Protein 2EO0 (pdb70)

Solvent-accessible surface area: 14503 Å² total; per-residue (Å²): 80,83,29,27,132,123,0,8,56,66,0,133,98,77,51,12,58,8,85,94,94,220,162,145,91,76,30,0,28,0,33,0,72,47,72,81,14,52,0,1,0,8,15,37,68,77,105,114,69,109,8,111,4,88,82,116,25,0,64,13,0,75,91,68,12,141,171,42,63,11,37,18,1,2,0,0,50,10,75,196,65,29,42,1,9,79,3,119,73,10,154,101,21,175,76,12,51,16,7,7,54,30,99,31,0,72,143,17,44,91,21,85,57,0,15,181,56,0,61,40,40,14,64,84,92,140,31,59,73,185,88,79,23,27,120,126,0,6,56,53,0,133,100,70,52,10,58,11,89,94,110,192,145,76,41,55,0,33,0,28,0,73,54,68,74,12,56,0,0,0,11,20,32,61,130,144,2,30,6,67,94,127,48,0,71,13,0,62,91,68,9,158,186,42,65,15,37,12,3,1,0,0,71,7,88,187,63,24,42,1,10,51,2,107,72,9,117,92,10,134,59,17,13,33,4,10,32,57,106,48,0,70,191,20,48,91,20,83,48,0,13,161,50,1,91,42,57,34,67,123,61,145,122,138

InterPro domains:
  IPR002732 Holliday junction resolvase Hjc [PF01870] (11-102)
  IPR011335 Restriction endonuclease type II-like [SSF52980] (10-140)
  IPR011856 tRNA endonuclease-like domain superfamily [G3DSA:3.40.1350.10] (1-144)
  IPR014428 Crossover junction endodeoxyribonuclease Hjc, archaeal [MF_01490] (4-140)
  IPR014428 Crossover junction endodeoxyribonuclease Hjc, archaeal [NF040854] (5-130)
  IPR014428 Crossover junction endodeoxyribonuclease Hjc, archaeal [PIRSF004985] (3-139)
  IPR014428 Crossover junction endodeoxyribonuclease Hjc, archaeal [PTHR39651] (1-144)
  IPR014428 Crossover junction endodeoxyribonuclease Hjc, archaeal [cd00523] (4-130)

Structure (mmCIF, N/CA/C/O backbone):
data_2EO0
#
_entry.id   2EO0
#
_cell.length_a   44.661
_cell.length_b   49.326
_cell.length_c   69.894
_cell.angle_alpha   90.00
_cell.angle_beta   103.28
_cell.angle_gamma   90.00
#
_symmetry.space_group_name_H-M   'P 1 21 1'
#
loop_
_atom_site.group_PDB
_atom_site.id
_atom_site.type_symbol
_atom_site.label_atom_id
_atom_site.label_alt_id
_atom_site.label_comp_id
_atom_site.label_asym_id
_atom_site.label_entity_id
_atom_site.label_seq_id
_atom_site.pdbx_PDB_ins_code
_atom_site.Cartn_x
_atom_site.Cartn_y
_atom_site.Cartn_z
_atom_site.occupancy
_atom_site.B_iso_or_equiv
_atom_site.auth_seq_id
_atom_site.auth_comp_id
_atom_site.auth_asym_id
_atom_site.auth_atom_id
_atom_site.pdbx_PDB_model_num
ATOM 1 N N . SER A 1 12 ? -14.157 -0.161 34.965 1.00 63.40 12 SER A N 1
ATOM 2 C CA . SER A 1 12 ? -15.588 0.094 34.598 1.00 64.27 12 SER A CA 1
ATOM 3 C C . SER A 1 12 ? -15.820 1.585 34.679 1.00 60.24 12 SER A C 1
ATOM 4 O O . SER A 1 12 ? -16.142 2.220 33.677 1.00 60.43 12 SER A O 1
ATOM 7 N N . SER A 1 13 ? -15.670 2.143 35.880 1.00 53.63 13 SER A N 1
ATOM 8 C CA . SER A 1 13 ? -15.824 3.580 36.051 1.00 47.68 13 SER A CA 1
ATOM 9 C C . SER A 1 13 ? -14.674 4.203 35.246 1.00 45.71 13 SER A C 1
ATOM 10 O O . SER A 1 13 ? -14.827 5.265 34.624 1.00 34.37 13 SER A O 1
ATOM 13 N N . VAL A 1 14 ? -13.533 3.514 35.255 1.00 29.60 14 VAL A N 1
ATOM 14 C CA . VAL A 1 14 ? -12.350 3.964 34.543 1.00 37.34 14 VAL A CA 1
ATOM 15 C C . VAL A 1 14 ? -12.607 3.939 33.034 1.00 43.26 14 VAL A C 1
ATOM 16 O O . VAL A 1 14 ? -12.219 4.875 32.320 1.00 42.79 14 VAL A O 1
ATOM 20 N N . GLU A 1 15 ? -13.261 2.874 32.561 1.00 39.89 15 GLU A N 1
ATOM 21 C CA . GLU A 1 15 ? -13.606 2.722 31.141 1.00 37.91 15 GLU A CA 1
ATOM 22 C C . GLU A 1 15 ? -14.571 3.830 30.750 1.00 39.04 15 GLU A C 1
ATOM 23 O O . GLU A 1 15 ? -14.416 4.467 29.696 1.00 34.31 15 GLU A O 1
ATOM 29 N N . ARG A 1 16 ? -15.574 4.022 31.609 1.00 35.12 16 ARG A N 1
ATOM 30 C CA . ARG A 1 16 ? -16.606 5.025 31.419 1.00 36.73 16 ARG A CA 1
ATOM 31 C C . ARG A 1 16 ? -15.985 6.402 31.372 1.00 35.15 16 ARG A C 1
ATOM 32 O O . ARG A 1 16 ? -16.324 7.239 30.526 1.00 31.46 16 ARG A O 1
ATOM 40 N N . TYR A 1 17 ? -15.068 6.644 32.295 1.00 33.68 17 TYR A N 1
ATOM 41 C CA . TYR A 1 17 ? -14.421 7.934 32.312 1.00 32.62 17 TYR A CA 1
ATOM 42 C C . TYR A 1 17 ? -13.614 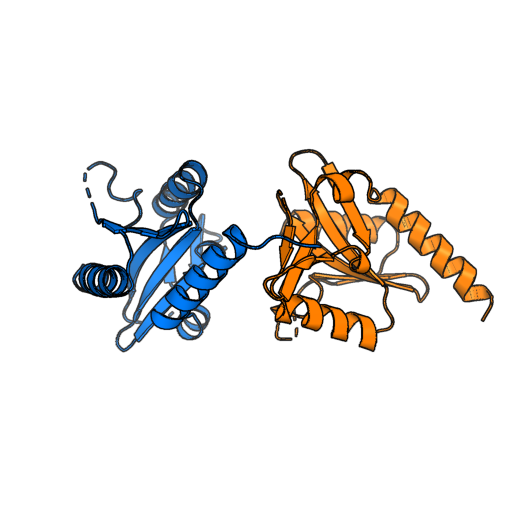8.069 31.017 1.00 25.38 17 TYR A C 1
ATOM 43 O O . TYR A 1 17 ? -13.636 9.111 30.382 1.00 34.31 17 TYR A O 1
ATOM 52 N N . ILE A 1 18 ? -12.930 7.009 30.602 1.00 27.95 18 ILE A N 1
ATOM 53 C CA . ILE A 1 18 ? -12.137 7.097 29.381 1.00 25.63 18 ILE A CA 1
ATOM 54 C C . ILE A 1 18 ? -13.041 7.385 28.170 1.00 34.65 18 ILE A C 1
ATOM 55 O O . ILE A 1 18 ? -12.683 8.169 27.281 1.00 33.74 18 ILE A O 1
ATOM 60 N N . VAL A 1 19 ? -14.211 6.748 28.154 1.00 31.89 19 VAL A N 1
ATOM 61 C CA . VAL A 1 19 ? -15.162 6.919 27.081 1.00 30.40 19 VAL A CA 1
ATOM 62 C C . VAL A 1 19 ? -15.528 8.394 27.007 1.00 36.16 19 VAL A C 1
ATOM 63 O O . VAL A 1 19 ? -15.423 9.005 25.938 1.00 40.41 19 VAL A O 1
ATOM 67 N N . SER A 1 20 ? -15.940 8.962 28.142 1.00 32.17 20 SER A N 1
ATOM 68 C CA . SER A 1 20 ? -16.299 10.376 28.221 1.00 29.99 20 SER A CA 1
ATOM 69 C C . SER A 1 20 ? -15.246 11.268 27.603 1.00 38.75 20 SER A C 1
ATOM 70 O O . SER A 1 20 ? -15.554 12.166 26.817 1.00 46.94 20 SER A O 1
ATOM 73 N N . ARG A 1 21 ? -13.995 11.037 27.965 1.00 27.85 21 ARG A N 1
ATOM 74 C CA . ARG A 1 21 ? -12.940 11.872 27.437 1.00 32.84 21 ARG A CA 1
ATOM 75 C C . ARG A 1 21 ? -12.746 11.710 25.924 1.00 35.12 21 ARG A C 1
ATOM 76 O O . ARG A 1 21 ? -12.458 12.685 25.225 1.00 36.66 21 ARG A O 1
ATOM 84 N N . LEU A 1 22 ? -12.905 10.488 25.417 1.00 32.68 22 LEU A N 1
ATOM 85 C CA . LEU A 1 22 ? -12.731 10.241 23.989 1.00 34.48 22 LEU A CA 1
ATOM 86 C C . LEU A 1 22 ? -13.874 10.893 23.217 1.00 37.11 22 LEU A C 1
ATOM 87 O O . LEU A 1 22 ? -13.675 11.446 22.141 1.00 33.05 22 LEU A O 1
ATOM 92 N N . ARG A 1 23 ? -15.078 10.825 23.774 1.00 36.02 23 ARG A N 1
ATOM 93 C CA . ARG A 1 23 ? -16.218 11.445 23.125 1.00 34.84 23 ARG A CA 1
ATOM 94 C C . ARG A 1 23 ? -16.008 12.954 23.085 1.00 34.64 23 ARG A C 1
ATOM 95 O O . ARG A 1 23 ? -16.211 13.563 22.046 1.00 34.73 23 ARG A O 1
ATOM 103 N N . ASP A 1 24 ? -15.573 13.552 24.196 1.00 38.33 24 ASP A N 1
ATOM 104 C CA . ASP A 1 24 ? -15.330 14.996 24.225 1.00 38.25 24 ASP A CA 1
ATOM 105 C C . ASP A 1 24 ? -14.287 15.392 23.184 1.00 38.57 24 ASP A C 1
ATOM 106 O O . ASP A 1 24 ? -14.327 16.492 22.652 1.00 40.12 24 ASP A O 1
ATOM 111 N N . LYS A 1 25 ? -13.346 14.507 22.890 1.00 38.35 25 LYS A N 1
ATOM 112 C CA . LYS A 1 25 ? -12.320 14.846 21.916 1.00 40.69 25 LYS A CA 1
ATOM 113 C C . LYS A 1 25 ? -12.720 14.444 20.486 1.00 47.13 25 LYS A C 1
ATOM 114 O O . LYS A 1 25 ? -11.883 14.306 19.586 1.00 33.93 25 LYS A O 1
ATOM 120 N N . GLY A 1 26 ? -14.025 14.266 20.295 1.00 44.64 26 GLY A N 1
ATOM 121 C CA . GLY A 1 26 ? -14.541 13.934 18.987 1.00 39.74 26 GLY A CA 1
ATOM 122 C C . GLY A 1 26 ? -14.552 12.488 18.541 1.00 39.92 26 GLY A C 1
ATOM 123 O O . GLY A 1 26 ? -14.755 12.231 17.366 1.00 44.20 26 GLY A O 1
ATOM 124 N N . PHE A 1 27 ? -14.351 11.530 19.434 1.00 36.69 27 PHE A N 1
ATOM 125 C CA . PHE A 1 27 ? -14.363 10.139 18.981 1.00 37.46 27 PHE A CA 1
ATOM 126 C C . PHE A 1 27 ? -15.761 9.567 18.937 1.00 29.02 27 PHE A C 1
ATOM 127 O O . PHE A 1 27 ? -16.672 10.083 19.574 1.00 32.40 27 PHE A O 1
ATOM 135 N N . ALA A 1 28 ? -15.914 8.501 18.160 1.00 37.61 28 ALA A N 1
ATOM 136 C CA . ALA A 1 28 ? -17.174 7.753 18.066 1.00 30.46 28 ALA A CA 1
ATOM 137 C C . ALA A 1 28 ? -16.747 6.613 18.969 1.00 29.03 28 ALA A C 1
ATOM 138 O O . ALA A 1 28 ? -15.787 5.913 18.662 1.00 26.06 28 ALA A O 1
ATOM 140 N N . VAL A 1 29 ? -17.430 6.436 20.093 1.00 36.93 29 VAL A N 1
ATOM 141 C CA . VAL A 1 29 ? -17.001 5.424 21.047 1.00 33.26 29 VAL A CA 1
ATOM 142 C C . VAL A 1 29 ? -18.056 4.483 21.579 1.00 34.64 29 VAL A C 1
ATOM 143 O O . VAL A 1 29 ? -19.169 4.911 21.854 1.00 42.36 29 VAL A O 1
ATOM 147 N N . ILE A 1 30 ? -17.706 3.206 21.738 1.00 39.53 30 ILE A N 1
ATOM 148 C CA . ILE A 1 30 ? -18.642 2.237 22.327 1.00 44.40 30 ILE A CA 1
ATOM 149 C C . ILE A 1 30 ? -17.936 1.262 23.299 1.00 49.51 30 ILE A C 1
ATOM 150 O O . ILE A 1 30 ? -16.713 1.087 23.248 1.00 41.09 30 ILE A O 1
ATOM 155 N N . ARG A 1 31 ? -18.719 0.629 24.171 1.00 50.20 31 ARG A N 1
ATOM 156 C CA . ARG A 1 31 ? -18.185 -0.297 25.162 1.00 54.82 31 ARG A CA 1
ATOM 157 C C . ARG A 1 31 ? -18.545 -1.769 25.021 1.00 62.21 31 ARG A C 1
ATOM 158 O O . ARG A 1 31 ? -18.828 -2.261 23.928 1.00 65.87 31 ARG A O 1
ATOM 166 N N . ALA A 1 32 ? -18.526 -2.475 26.151 1.00 69.23 32 ALA A N 1
ATOM 167 C CA . ALA A 1 32 ? -18.815 -3.899 26.161 1.00 68.69 32 ALA A CA 1
ATOM 168 C C . ALA A 1 32 ? -17.702 -4.561 25.353 1.00 74.09 32 ALA A C 1
ATOM 169 O O . ALA A 1 32 ? -16.912 -3.806 24.735 1.00 62.99 32 ALA A O 1
ATOM 171 N N . LYS A 1 38 ? -20.701 -13.123 26.794 1.00 67.50 38 LYS A N 1
ATOM 172 C CA . LYS A 1 38 ? -20.434 -14.500 26.255 1.00 66.82 38 LYS A CA 1
ATOM 173 C C . LYS A 1 38 ? -18.988 -14.627 25.750 1.00 63.70 38 LYS A C 1
ATOM 174 O O . LYS A 1 38 ? -18.233 -15.488 26.207 1.00 57.00 38 LYS A O 1
ATOM 180 N N . ARG A 1 39 ? -18.616 -13.773 24.798 1.00 57.13 39 ARG A N 1
ATOM 181 C CA . ARG A 1 39 ? -17.269 -13.770 24.242 1.00 53.35 39 ARG A CA 1
ATOM 182 C C . ARG A 1 39 ? -16.556 -12.534 24.781 1.00 49.84 39 ARG A C 1
ATOM 183 O O . ARG A 1 39 ? -15.501 -12.127 24.301 1.00 47.86 39 ARG A O 1
ATOM 191 N N . LYS A 1 40 ? -17.172 -11.954 25.794 1.00 43.37 40 LYS A N 1
ATOM 192 C CA . LYS A 1 40 ? -16.696 -10.767 26.465 1.00 46.87 40 LYS A CA 1
ATOM 193 C C . LYS A 1 40 ? -15.177 -10.661 26.699 1.00 51.00 40 LYS A C 1
ATOM 194 O O . LYS A 1 40 ? -14.571 -9.650 26.346 1.00 51.71 40 LYS A O 1
ATOM 200 N N . ASP A 1 41 ? -14.554 -11.687 27.277 1.00 49.63 41 ASP A N 1
ATOM 201 C CA . ASP A 1 41 ? -13.124 -11.608 27.551 1.00 38.89 41 ASP A CA 1
ATOM 202 C C . ASP A 1 41 ? -12.228 -11.428 26.344 1.00 40.33 41 ASP A C 1
ATOM 203 O O . ASP A 1 41 ? -11.077 -11.050 26.496 1.00 43.55 41 ASP A O 1
ATOM 208 N N . HIS A 1 42 ? -12.732 -11.687 25.142 1.00 40.37 42 HIS A N 1
ATOM 209 C CA . HIS A 1 42 ? -11.896 -11.494 23.961 1.00 35.50 42 HIS A CA 1
ATOM 210 C C . HIS A 1 42 ? -12.280 -10.289 23.123 1.00 36.23 42 HIS A C 1
ATOM 211 O O . HIS A 1 42 ? -11.841 -10.161 21.987 1.00 34.67 42 HIS A O 1
ATOM 218 N N . VAL A 1 43 ? -13.096 -9.402 23.689 1.00 39.64 43 VAL A N 1
ATOM 219 C CA . VAL A 1 43 ?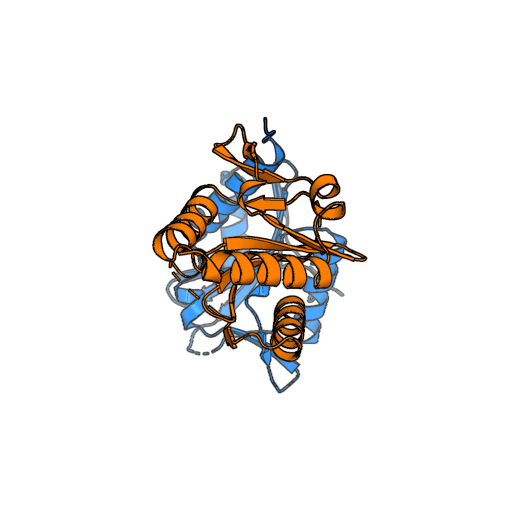 -13.473 -8.176 22.993 1.00 38.86 43 VAL A CA 1
ATOM 220 C C . VAL A 1 43 ? -12.864 -7.004 23.758 1.00 35.19 43 VAL A C 1
ATOM 221 O O . VAL A 1 43 ? -13.041 -6.896 24.976 1.00 42.03 43 VAL A O 1
ATOM 225 N N . PRO A 1 44 ? -12.119 -6.122 23.071 1.00 31.54 44 PRO A N 1
ATOM 226 C CA . PRO A 1 44 ? -11.515 -4.964 23.762 1.00 33.54 44 PRO A CA 1
ATOM 227 C C . PRO A 1 44 ? -12.588 -4.239 24.582 1.00 33.48 44 PRO A C 1
ATOM 228 O O . PRO A 1 44 ? -13.752 -4.152 24.170 1.00 26.84 44 PRO A O 1
ATOM 232 N N . ASP A 1 45 ? -12.209 -3.720 25.741 1.00 29.21 45 ASP A N 1
ATOM 233 C CA . ASP A 1 45 ? -13.193 -3.060 26.589 1.00 31.76 45 ASP A CA 1
ATOM 234 C C . ASP A 1 45 ? -13.725 -1.801 25.979 1.00 39.15 45 ASP A C 1
ATOM 235 O O . ASP A 1 45 ? -14.883 -1.425 26.197 1.00 37.57 45 ASP A O 1
ATOM 240 N N . ILE A 1 46 ? -12.863 -1.150 25.206 1.00 40.78 46 ILE A N 1
ATOM 241 C CA . ILE A 1 46 ? -13.216 0.093 24.565 1.00 35.74 46 ILE A CA 1
ATOM 242 C C . ILE A 1 46 ? -12.812 0.069 23.116 1.00 37.89 46 ILE A C 1
ATOM 243 O O . ILE A 1 46 ? -11.703 -0.318 22.778 1.00 36.91 46 ILE A O 1
ATOM 248 N N . ILE A 1 47 ? -13.724 0.513 22.269 1.00 36.13 47 ILE A N 1
ATOM 249 C CA . ILE A 1 47 ? -13.469 0.593 20.852 1.00 36.35 47 ILE A CA 1
ATOM 250 C C . ILE A 1 47 ? -13.757 2.034 20.519 1.00 30.64 47 ILE A C 1
ATOM 251 O O . ILE A 1 47 ? -14.889 2.504 20.673 1.00 30.09 47 ILE A O 1
ATOM 256 N N . ALA A 1 48 ? -12.724 2.727 20.063 1.00 31.47 48 ALA A N 1
ATOM 257 C CA . ALA A 1 48 ? -12.832 4.147 19.748 1.00 31.48 48 ALA A CA 1
ATOM 258 C C . ALA A 1 48 ? -12.446 4.455 18.291 1.00 34.72 48 ALA A C 1
ATOM 259 O O . ALA A 1 48 ? -11.358 4.100 17.842 1.00 27.56 48 ALA A O 1
ATOM 261 N N . LEU A 1 49 ? -13.349 5.129 17.572 1.00 29.44 49 LEU A N 1
ATOM 262 C CA . LEU A 1 49 ? -13.123 5.477 16.175 1.00 29.03 49 LEU A CA 1
ATOM 263 C C . LEU A 1 49 ? -13.125 6.984 15.951 1.00 31.48 49 LEU A C 1
ATOM 264 O O . LEU A 1 49 ? -13.886 7.734 16.573 1.00 25.07 49 LEU A O 1
ATOM 269 N N . LYS A 1 50 ? -12.257 7.418 15.054 1.00 29.32 50 LYS A N 1
ATOM 270 C CA . LYS A 1 50 ? -12.194 8.813 14.734 1.00 33.73 50 LYS A CA 1
ATOM 271 C C . LYS A 1 50 ? -11.479 9.010 13.417 1.00 33.24 50 LYS A C 1
ATOM 272 O O . LYS A 1 50 ? -10.331 8.592 13.252 1.00 38.55 50 LYS A O 1
ATOM 278 N N . SER A 1 51 ? -12.174 9.636 12.476 1.00 31.97 51 SER A N 1
ATOM 279 C CA . SER A 1 51 ? -11.590 9.930 11.175 1.00 32.69 51 SER A CA 1
ATOM 280 C C . SER A 1 51 ? -10.962 8.731 10.460 1.00 26.56 51 SER A C 1
ATOM 281 O O . SER A 1 51 ? -9.937 8.856 9.829 1.00 30.58 51 SER A O 1
ATOM 284 N N . GLY A 1 52 ? -11.589 7.563 10.526 1.00 31.56 52 GLY A N 1
ATOM 285 C CA . GLY A 1 52 ? -10.999 6.425 9.854 1.00 25.93 52 GLY A CA 1
ATOM 286 C C . GLY A 1 52 ? -9.945 5.660 10.656 1.00 36.39 52 GLY A C 1
ATOM 287 O O . GLY A 1 52 ? -9.484 4.607 10.191 1.00 35.26 52 GLY A O 1
ATOM 288 N N . VAL A 1 53 ? -9.530 6.159 11.826 1.00 31.67 53 VAL A N 1
ATOM 289 C CA . VAL A 1 53 ? -8.548 5.420 12.627 1.00 33.09 53 VAL A CA 1
ATOM 290 C C . VAL A 1 53 ? -9.266 4.637 13.732 1.00 26.14 53 VAL A C 1
ATOM 291 O O . VAL A 1 53 ? -10.197 5.130 14.372 1.00 35.39 53 VAL A O 1
ATOM 295 N N . ILE A 1 54 ? -8.843 3.397 13.921 1.00 30.10 54 ILE A N 1
ATOM 296 C CA . ILE A 1 54 ? -9.441 2.494 14.901 1.00 32.19 54 ILE A CA 1
ATOM 297 C C . ILE A 1 54 ? -8.517 2.289 16.087 1.00 36.96 54 ILE A C 1
ATOM 298 O O . ILE A 1 54 ? -7.368 1.856 15.907 1.00 36.26 54 ILE A O 1
ATOM 303 N N . ILE A 1 55 ? -8.989 2.586 17.293 1.00 28.80 55 ILE A N 1
ATOM 304 C CA . ILE A 1 55 ? -8.152 2.331 18.458 1.00 36.27 55 ILE A CA 1
ATOM 305 C C . ILE A 1 55 ? -8.884 1.447 19.457 1.00 41.88 55 ILE A C 1
ATOM 306 O O . ILE A 1 55 ? -10.027 1.707 19.868 1.00 44.14 55 ILE A O 1
ATOM 311 N N . LEU A 1 56 ? -8.221 0.355 19.803 1.00 35.48 56 LEU A N 1
ATOM 312 C CA . LEU A 1 56 ? -8.781 -0.607 20.716 1.00 40.75 56 LEU A CA 1
ATOM 313 C C . LEU A 1 56 ? -8.094 -0.485 22.076 1.00 43.31 56 LEU A C 1
ATOM 314 O O . LEU A 1 56 ? -6.861 -0.346 22.157 1.00 42.11 56 LEU A O 1
ATOM 319 N N . ILE A 1 57 ? -8.883 -0.505 23.146 1.00 33.50 57 ILE A N 1
ATOM 320 C CA . ILE A 1 57 ? -8.297 -0.397 24.464 1.00 31.11 57 ILE A CA 1
ATOM 321 C C . ILE A 1 57 ? -8.853 -1.382 25.458 1.00 33.36 57 ILE A C 1
ATOM 322 O O . ILE A 1 57 ? -10.058 -1.484 25.662 1.00 41.38 57 ILE A O 1
ATOM 327 N N . GLU A 1 58 ? -7.945 -2.115 26.078 1.00 38.63 58 GLU A N 1
ATOM 328 C CA . GLU A 1 58 ? -8.286 -3.081 27.101 1.00 28.21 58 GLU A CA 1
ATOM 329 C C . GLU A 1 58 ? -7.856 -2.371 28.397 1.00 28.64 58 GLU A C 1
ATOM 330 O O . GLU A 1 58 ? -6.727 -1.901 28.528 1.00 27.45 58 GLU A O 1
ATOM 336 N N . VAL A 1 59 ? -8.778 -2.260 29.337 1.00 31.57 59 VAL A N 1
ATOM 337 C CA . VAL A 1 59 ? -8.498 -1.593 30.588 1.00 29.35 59 VAL A CA 1
ATOM 338 C C . VAL A 1 59 ? -8.416 -2.533 31.781 1.00 28.16 59 VAL A C 1
ATOM 339 O O . VAL A 1 59 ? -9.314 -3.318 32.029 1.00 33.81 59 VAL A O 1
ATOM 343 N N . LYS A 1 60 ? -7.325 -2.436 32.530 1.00 34.69 60 LYS A N 1
ATOM 344 C CA . LYS A 1 60 ? -7.138 -3.269 33.715 1.00 36.38 60 LYS A CA 1
ATOM 345 C C . LYS A 1 60 ? -6.862 -2.379 34.909 1.00 32.91 60 LYS A C 1
ATOM 346 O O . LYS A 1 60 ? -6.305 -1.284 34.769 1.00 38.70 60 LYS A O 1
ATOM 352 N N . SER A 1 61 ? -7.273 -2.847 36.080 1.00 35.46 61 SER A N 1
ATOM 353 C CA . SER A 1 61 ? -7.052 -2.126 37.327 1.00 42.75 61 SER A CA 1
ATOM 354 C C . SER A 1 61 ? -6.084 -2.922 38.195 1.00 39.60 61 SER A C 1
ATOM 355 O O . SER A 1 61 ? -6.387 -4.039 38.605 1.00 53.37 61 SER A O 1
ATOM 358 N N . ARG A 1 62 ? -4.913 -2.354 38.461 1.00 46.48 62 ARG A N 1
ATOM 359 C CA . ARG A 1 62 ? -3.900 -3.017 39.293 1.00 44.99 62 ARG A CA 1
ATOM 360 C C . ARG A 1 62 ? -3.450 -2.074 40.411 1.00 44.90 62 ARG A C 1
ATOM 361 O O . ARG A 1 62 ? -3.111 -0.921 40.163 1.00 38.82 62 ARG A O 1
ATOM 369 N N . LYS A 1 63 ? -3.433 -2.567 41.641 1.00 49.10 63 LYS A N 1
ATOM 370 C CA . LYS A 1 63 ? -3.056 -1.708 42.756 1.00 65.22 63 LYS A CA 1
ATOM 371 C C . LYS A 1 63 ? -1.846 -2.124 43.592 1.00 68.35 63 LYS A C 1
ATOM 372 O O . LYS A 1 63 ? -1.896 -2.039 44.816 1.00 72.85 63 LYS A O 1
ATOM 378 N N . ASN A 1 64 ? -0.754 -2.537 42.948 1.00 72.58 64 ASN A N 1
ATOM 379 C CA . ASN A 1 64 ? 0.439 -2.966 43.689 1.00 74.33 64 ASN A CA 1
ATOM 380 C C . ASN A 1 64 ? 1.701 -2.815 42.851 1.00 75.08 64 ASN A C 1
ATOM 381 O O . ASN A 1 64 ? 1.878 -1.822 42.152 1.00 80.21 64 ASN A O 1
ATOM 386 N N . GLY A 1 65 ? 2.578 -3.810 42.933 1.00 76.44 65 GLY A N 1
ATOM 387 C CA . GLY A 1 65 ? 3.806 -3.790 42.158 1.00 70.59 65 GLY A CA 1
ATOM 388 C C . GLY A 1 65 ? 3.760 -4.957 41.194 1.00 65.53 65 GLY A C 1
ATOM 389 O O . GLY A 1 65 ? 2.765 -5.704 41.274 1.00 59.52 65 GLY A O 1
ATOM 390 N N . LYS A 1 67 ? 5.381 -6.197 38.033 1.00 43.12 67 LYS A N 1
ATOM 391 C CA . LYS A 1 67 ? 4.873 -6.838 36.792 1.00 42.91 67 LYS A CA 1
ATOM 392 C C . LYS A 1 67 ? 3.361 -6.986 36.703 1.00 47.53 67 LYS A C 1
ATOM 393 O O 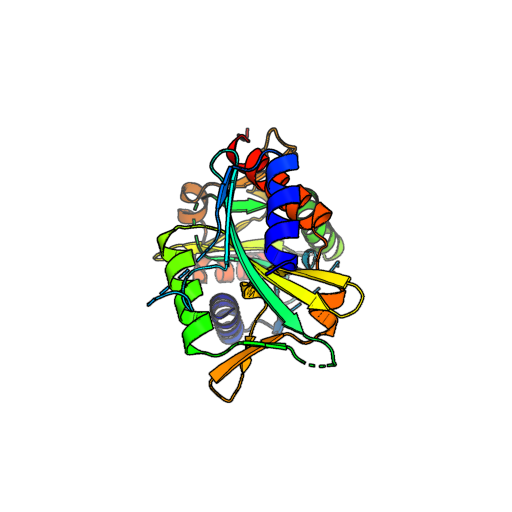. LYS A 1 67 ? 2.713 -7.485 37.627 1.00 48.58 67 LYS A O 1
ATOM 399 N N . ILE A 1 68 ? 2.812 -6.545 35.574 1.00 43.74 68 ILE A N 1
ATOM 400 C CA . ILE A 1 68 ? 1.386 -6.661 35.295 1.00 41.99 68 ILE A CA 1
ATOM 401 C C . ILE A 1 68 ? 1.245 -7.882 34.401 1.00 39.66 68 ILE A C 1
ATOM 402 O O . ILE A 1 68 ? 1.890 -7.968 33.355 1.00 39.65 68 ILE A O 1
ATOM 407 N N . TYR A 1 69 ? 0.386 -8.809 34.802 1.00 44.67 69 TYR A N 1
ATOM 408 C CA . TYR A 1 69 ? 0.180 -10.035 34.057 1.00 38.99 69 TYR A CA 1
ATOM 409 C C . TYR A 1 69 ? -1.163 -10.078 33.372 1.00 39.56 69 TYR A C 1
ATOM 410 O O . TYR A 1 69 ? -2.176 -9.713 33.950 1.00 39.04 69 TYR A O 1
ATOM 419 N N . ILE A 1 70 ? -1.167 -10.526 32.125 1.00 41.00 70 ILE A N 1
ATOM 420 C CA . ILE A 1 70 ? -2.411 -10.678 31.400 1.00 37.70 70 ILE A CA 1
ATOM 421 C C . ILE A 1 70 ? -2.446 -12.113 30.886 1.00 32.67 70 ILE A C 1
ATOM 422 O O . ILE A 1 70 ? -1.486 -12.595 30.296 1.00 34.50 70 ILE A O 1
ATOM 427 N N . GLU A 1 71 ? -3.555 -12.791 31.159 1.00 33.97 71 GLU A N 1
ATOM 428 C CA . GLU A 1 71 ? -3.779 -14.189 30.785 1.00 32.56 71 GLU A CA 1
ATOM 429 C C . GLU A 1 71 ? -3.647 -14.486 29.292 1.00 38.66 71 GLU A C 1
ATOM 430 O O . GLU A 1 71 ? -4.203 -13.781 28.436 1.00 34.19 71 GLU A O 1
ATOM 436 N N . LYS A 1 72 ? -2.914 -15.557 29.008 1.00 30.34 72 LYS A N 1
ATOM 437 C CA . LYS A 1 72 ? -2.619 -16.016 27.657 1.00 33.25 72 LYS A CA 1
ATOM 438 C C . LYS A 1 72 ? -3.771 -16.026 26.644 1.00 38.95 72 LYS A C 1
ATOM 439 O O . LYS A 1 72 ? -3.699 -15.360 25.597 1.00 36.65 72 LYS A O 1
ATOM 445 N N . GLU A 1 73 ? -4.818 -16.791 26.948 1.00 34.11 73 GLU A N 1
ATOM 446 C CA . GLU A 1 73 ? -5.961 -16.921 26.063 1.00 30.59 73 GLU A CA 1
ATOM 447 C C . GLU A 1 73 ? -6.701 -15.617 25.840 1.00 36.75 73 GLU A C 1
ATOM 448 O O . GLU A 1 73 ? -7.179 -15.358 24.739 1.00 45.26 73 GLU A O 1
ATOM 454 N N . GLN A 1 74 ? -6.798 -14.796 26.881 1.00 39.25 74 GLN A N 1
ATOM 455 C CA . GLN A 1 74 ? -7.461 -13.513 26.767 1.00 34.15 74 GLN A CA 1
ATOM 456 C C . GLN A 1 74 ? -6.624 -12.556 25.921 1.00 41.74 74 GLN A C 1
ATOM 457 O O . GLN A 1 74 ? -7.163 -11.793 25.120 1.00 45.20 74 GLN A O 1
ATOM 463 N N . ALA A 1 75 ? -5.308 -12.603 26.091 1.00 38.81 75 ALA A N 1
ATOM 464 C CA . ALA A 1 75 ? -4.427 -11.724 25.347 1.00 37.62 75 ALA A CA 1
ATOM 465 C C . ALA A 1 75 ? -4.391 -12.102 23.885 1.00 33.38 75 ALA A C 1
ATOM 466 O O . ALA A 1 75 ? -4.391 -11.238 23.014 1.00 43.97 75 ALA A O 1
ATOM 468 N N . GLU A 1 76 ? -4.344 -13.390 23.604 1.00 36.79 76 GLU A N 1
ATOM 469 C CA . GLU A 1 76 ? -4.291 -13.812 22.222 1.00 35.68 76 GLU A CA 1
ATOM 470 C C . GLU A 1 76 ? -5.626 -13.550 21.534 1.00 38.71 76 GLU A C 1
ATOM 471 O O . GLU A 1 76 ? -5.656 -13.240 20.343 1.00 36.96 76 GLU A O 1
ATOM 477 N N . GLY A 1 77 ? -6.716 -13.644 22.295 1.00 37.18 77 GLY A N 1
ATOM 478 C CA . GLY A 1 77 ? -8.046 -13.383 21.760 1.00 32.05 77 GLY A CA 1
ATOM 479 C C . GLY A 1 77 ? -8.267 -11.922 21.350 1.00 34.54 77 GLY A C 1
ATOM 480 O O . GLY A 1 77 ? -8.605 -11.646 20.203 1.00 40.11 77 GLY A O 1
ATOM 481 N N . ILE A 1 78 ? -8.085 -10.977 22.265 1.00 31.47 78 ILE A N 1
ATOM 482 C CA . ILE A 1 78 ? -8.276 -9.581 21.906 1.00 41.71 78 ILE A CA 1
ATOM 483 C C . ILE A 1 78 ? -7.275 -9.199 20.819 1.00 41.24 78 ILE A C 1
ATOM 484 O O . ILE A 1 78 ? -7.501 -8.271 20.050 1.00 43.59 78 ILE A O 1
ATOM 489 N N . ARG A 1 79 ? -6.170 -9.929 20.759 1.00 39.86 79 ARG A N 1
ATOM 490 C CA . ARG A 1 79 ? -5.143 -9.703 19.752 1.00 35.11 79 ARG A CA 1
ATOM 491 C C . ARG A 1 79 ? -5.645 -10.129 18.353 1.00 39.75 79 ARG A C 1
ATOM 492 O O . ARG A 1 79 ? -5.352 -9.482 17.345 1.00 39.11 79 ARG A O 1
ATOM 500 N N . GLU A 1 80 ? -6.399 -11.220 18.300 1.00 28.59 80 GLU A N 1
ATOM 501 C CA . GLU A 1 80 ? -6.941 -11.714 17.042 1.00 38.20 80 GLU A CA 1
ATOM 502 C C . GLU A 1 80 ? -8.044 -10.753 16.554 1.00 40.51 80 GLU A C 1
ATOM 503 O O . GLU A 1 80 ? -8.249 -10.544 15.357 1.00 29.83 80 GLU A O 1
ATOM 509 N N . PHE A 1 81 ? -8.758 -10.182 17.510 1.00 30.03 81 PHE A N 1
ATOM 510 C CA . PHE A 1 81 ? -9.794 -9.231 17.206 1.00 32.84 81 PHE A CA 1
ATOM 511 C C . PHE A 1 81 ? -9.112 -7.976 16.636 1.00 40.98 81 PHE A C 1
ATOM 512 O O . PHE A 1 81 ? -9.614 -7.325 15.714 1.00 43.28 81 PHE A O 1
ATOM 520 N N . ALA A 1 82 ? -7.944 -7.664 17.177 1.00 40.78 82 ALA A N 1
ATOM 521 C CA . ALA A 1 82 ? -7.182 -6.511 16.740 1.00 41.01 82 ALA A CA 1
ATOM 522 C C . ALA A 1 82 ? -6.669 -6.691 15.317 1.00 35.13 82 ALA A C 1
ATOM 523 O O . ALA A 1 82 ? -6.682 -5.748 14.521 1.00 33.79 82 ALA A O 1
ATOM 525 N N . LYS A 1 83 ? -6.209 -7.900 15.002 1.00 40.46 83 LYS A N 1
ATOM 526 C CA . LYS A 1 83 ? -5.700 -8.192 13.661 1.00 45.16 83 LYS A CA 1
ATOM 527 C C . LYS A 1 83 ? -6.850 -8.187 12.646 1.00 43.50 83 LYS A C 1
ATOM 528 O O . LYS A 1 83 ? -6.705 -7.690 11.528 1.00 41.84 83 LYS A O 1
ATOM 534 N N . ARG A 1 84 ? -7.990 -8.743 13.037 1.00 39.47 84 ARG A N 1
ATOM 535 C CA . ARG A 1 84 ? -9.141 -8.748 12.149 1.00 43.77 84 ARG A CA 1
ATOM 536 C C . ARG A 1 84 ? -9.583 -7.318 11.811 1.00 43.61 84 ARG A C 1
ATOM 537 O O . ARG A 1 84 ? -9.692 -6.940 10.635 1.00 34.94 84 ARG A O 1
ATOM 545 N N . SER A 1 85 ? -9.827 -6.538 12.861 1.00 35.58 85 SER A N 1
ATOM 546 C CA . SER A 1 85 ? -10.287 -5.161 12.753 1.00 30.54 85 SER A CA 1
ATOM 547 C C . SER A 1 85 ? -9.271 -4.242 12.128 1.00 33.44 85 SER A C 1
ATOM 548 O O . SER A 1 85 ? -9.625 -3.216 11.546 1.00 41.90 85 SER A O 1
ATOM 551 N N . GLY A 1 86 ? -8.002 -4.593 12.262 1.00 38.90 86 GLY A N 1
ATOM 552 C CA . GLY A 1 86 ? -6.955 -3.753 11.710 1.00 34.00 86 GLY A CA 1
ATOM 553 C C . GLY A 1 86 ? -6.746 -2.520 12.575 1.00 39.76 86 GLY A C 1
ATOM 554 O O . GLY A 1 86 ? -6.137 -1.542 12.136 1.00 35.71 86 GLY A O 1
ATOM 555 N N . GLY A 1 87 ? -7.244 -2.565 13.812 1.00 34.65 87 GLY A N 1
ATOM 556 C CA . GLY A 1 87 ? -7.083 -1.423 14.700 1.00 45.91 87 GLY A CA 1
ATOM 557 C C . GLY A 1 87 ? -5.866 -1.471 15.622 1.00 42.41 87 GLY A C 1
ATOM 558 O O . GLY A 1 87 ? -5.338 -2.534 15.919 1.00 40.95 87 GLY A O 1
ATOM 559 N N . GLU A 1 88 ? -5.399 -0.310 16.061 1.00 38.61 88 GLU A N 1
ATOM 560 C CA . GLU A 1 88 ? -4.259 -0.257 16.966 1.00 33.61 88 GLU A CA 1
ATOM 561 C C . GLU A 1 88 ? -4.749 -0.580 18.367 1.00 31.27 88 GLU A C 1
ATOM 562 O O . GLU A 1 88 ? -5.611 0.108 18.909 1.00 31.82 88 GLU A O 1
ATOM 568 N N . LEU A 1 89 ? -4.192 -1.635 18.943 1.00 26.37 89 LEU A N 1
ATOM 569 C CA . LEU A 1 89 ? -4.588 -2.088 20.258 1.00 29.20 89 LEU A CA 1
ATOM 570 C C . LEU A 1 89 ? -3.670 -1.587 21.382 1.00 32.44 89 LEU A C 1
ATOM 571 O O . LEU A 1 89 ? -2.447 -1.705 21.278 1.00 37.43 89 LEU A O 1
ATOM 576 N N . PHE A 1 90 ? -4.269 -1.057 22.450 1.00 29.38 90 PHE A N 1
ATOM 577 C CA . PHE A 1 90 ? -3.531 -0.537 23.601 1.00 27.75 90 PHE A CA 1
ATOM 578 C C . PHE A 1 90 ? -3.971 -1.165 24.927 1.00 32.90 90 PHE A C 1
ATOM 579 O O . PHE A 1 90 ? -5.126 -1.587 25.093 1.00 41.40 90 PHE A O 1
ATOM 587 N N . LEU A 1 91 ? -3.045 -1.199 25.879 1.00 33.93 91 LEU A N 1
ATOM 588 C CA . LEU A 1 91 ? -3.351 -1.685 27.223 1.00 41.73 91 LEU A CA 1
ATOM 589 C C . LEU A 1 91 ? -3.427 -0.447 28.134 1.00 35.03 91 LEU A C 1
ATOM 590 O O . LEU A 1 91 ? -2.447 0.292 28.289 1.00 33.99 91 LEU A O 1
ATOM 595 N N . GLY A 1 92 ? -4.598 -0.198 28.701 1.00 27.81 92 GLY A N 1
ATOM 596 C CA . GLY A 1 92 ? -4.719 0.928 29.600 1.00 31.35 92 GLY A CA 1
ATOM 597 C C . GLY A 1 92 ? -4.734 0.437 31.033 1.00 34.15 92 GLY A C 1
ATOM 598 O O . GLY A 1 92 ? -5.582 -0.382 31.382 1.00 36.61 92 GLY A O 1
ATOM 599 N N . VAL A 1 93 ? -3.813 0.918 31.867 1.00 30.03 93 VAL A N 1
ATOM 600 C CA . VAL A 1 93 ? -3.776 0.473 33.267 1.00 34.01 93 VAL A CA 1
ATOM 601 C C . VAL A 1 93 ? -4.078 1.558 34.284 1.00 29.28 93 VAL A 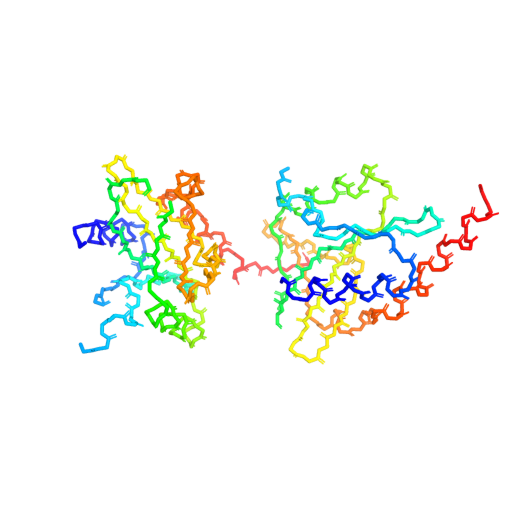C 1
ATOM 602 O O . VAL A 1 93 ? -3.526 2.655 34.225 1.00 32.06 93 VAL A O 1
ATOM 606 N N . LYS A 1 94 ? -4.955 1.251 35.226 1.00 30.04 94 LYS A N 1
ATOM 607 C CA . LYS A 1 94 ? -5.273 2.226 36.250 1.00 32.85 94 LYS A CA 1
ATOM 608 C C . LYS A 1 94 ? -4.575 1.854 37.560 1.00 39.96 94 LYS A C 1
ATOM 609 O O . LYS A 1 94 ? -5.002 0.932 38.269 1.00 31.19 94 LYS A O 1
ATOM 615 N N . LEU A 1 95 ? -3.483 2.560 37.859 1.00 36.77 95 LEU A N 1
ATOM 616 C CA . LEU A 1 95 ? -2.758 2.323 39.087 1.00 33.35 95 LEU A CA 1
ATOM 617 C C . LEU A 1 95 ? -3.457 3.151 40.153 1.00 38.97 95 LEU A C 1
ATOM 618 O O . LEU A 1 95 ? -4.322 3.977 39.846 1.00 43.51 95 LEU A O 1
ATOM 623 N N . PRO A 1 96 ? -3.125 2.922 41.424 1.00 39.16 96 PRO A N 1
ATOM 624 C CA . PRO A 1 96 ? -3.762 3.676 42.506 1.00 41.82 96 PRO A CA 1
ATOM 625 C C . PRO A 1 96 ? -3.902 5.185 42.273 1.00 45.44 96 PRO A C 1
ATOM 626 O O . PRO A 1 96 ? -4.988 5.753 42.425 1.00 42.23 96 PRO A O 1
ATOM 630 N N . LYS A 1 97 ? -2.801 5.829 41.904 1.00 47.68 97 LYS A N 1
ATOM 631 C CA . LYS A 1 97 ? -2.798 7.274 41.709 1.00 46.04 97 LYS A CA 1
ATOM 632 C C . LYS A 1 97 ? -2.585 7.702 40.268 1.00 43.96 97 LYS A C 1
ATOM 633 O O . LYS A 1 97 ? -2.351 8.882 40.001 1.00 39.65 97 LYS A O 1
ATOM 639 N N . MET A 1 98 ? -2.657 6.764 39.331 1.00 36.69 98 MET A N 1
ATOM 640 C CA . MET A 1 98 ? -2.464 7.146 37.933 1.00 43.74 98 MET A CA 1
ATOM 641 C C . MET A 1 98 ? -3.039 6.165 36.898 1.00 42.02 98 MET A C 1
ATOM 642 O O . MET A 1 98 ? -3.252 4.968 37.180 1.00 36.06 98 MET A O 1
ATOM 647 N N . LEU A 1 99 ? -3.297 6.716 35.708 1.00 34.54 99 LEU A N 1
ATOM 648 C CA . LEU A 1 99 ? -3.837 5.997 34.562 1.00 28.89 99 LEU A CA 1
ATOM 649 C C . LEU A 1 99 ? -2.835 6.050 33.416 1.00 33.99 99 LEU A C 1
ATOM 650 O O . LEU A 1 99 ? -2.409 7.128 32.991 1.00 36.47 99 LEU A O 1
ATOM 655 N N . ARG A 1 100 ? -2.475 4.885 32.899 1.00 32.48 100 ARG A N 1
ATOM 656 C CA . ARG A 1 100 ? -1.511 4.812 31.814 1.00 35.43 100 ARG A CA 1
ATOM 657 C C . ARG A 1 100 ? -1.938 3.895 30.670 1.00 30.97 100 ARG A C 1
ATOM 658 O O . ARG A 1 100 ? -2.766 3.001 30.847 1.00 30.35 100 ARG A O 1
ATOM 666 N N . PHE A 1 101 ? -1.321 4.120 29.516 1.00 27.73 101 PHE A N 1
ATOM 667 C CA . PHE A 1 101 ? -1.586 3.369 28.300 1.00 32.44 101 PHE A CA 1
ATOM 668 C C . PHE A 1 101 ? -0.297 3.059 27.578 1.00 32.22 101 PHE A C 1
ATOM 669 O O . PHE A 1 101 ? 0.515 3.943 27.372 1.00 26.47 101 PHE A O 1
ATOM 677 N N . ILE A 1 102 ? -0.122 1.815 27.171 1.00 33.07 102 ILE A N 1
ATOM 678 C CA . ILE A 1 102 ? 1.046 1.440 26.382 1.00 34.45 102 ILE A CA 1
ATOM 679 C C . ILE A 1 102 ? 0.521 0.633 25.200 1.00 35.92 102 ILE A C 1
ATOM 680 O O . ILE A 1 102 ? -0.627 0.173 25.223 1.00 35.15 102 ILE A O 1
ATOM 685 N N . LYS A 1 103 ? 1.342 0.475 24.163 1.00 38.41 103 LYS A N 1
ATOM 686 C CA . LYS A 1 103 ? 0.945 -0.330 23.005 1.00 29.69 103 LYS A CA 1
ATOM 687 C C . LYS A 1 103 ? 0.874 -1.763 23.510 1.00 34.85 103 LYS A C 1
ATOM 688 O O . LYS A 1 103 ? 1.766 -2.228 24.224 1.00 27.03 103 LYS A O 1
ATOM 694 N N . PHE A 1 104 ? -0.191 -2.465 23.146 1.00 33.14 104 PHE A N 1
ATOM 695 C CA . PHE A 1 104 ? -0.343 -3.842 23.584 1.00 37.06 104 PHE A CA 1
ATOM 696 C C . PHE A 1 104 ? 0.879 -4.697 23.193 1.00 40.05 104 PHE A C 1
ATOM 697 O O . PHE A 1 104 ? 1.154 -5.736 23.809 1.00 28.08 104 PHE A O 1
ATOM 705 N N . ASP A 1 105 ? 1.604 -4.239 22.173 1.00 40.93 105 ASP A N 1
ATOM 706 C CA . ASP A 1 105 ? 2.801 -4.921 21.682 1.00 45.00 105 ASP A CA 1
ATOM 707 C C . ASP A 1 105 ? 3.946 -4.922 22.683 1.00 42.83 105 ASP A C 1
ATOM 708 O O . ASP A 1 105 ? 4.937 -5.616 22.490 1.00 39.07 105 ASP A O 1
ATOM 713 N N . MET A 1 106 ? 3.815 -4.134 23.741 1.00 42.04 106 MET A N 1
ATOM 714 C CA . MET A 1 106 ? 4.856 -4.067 24.760 1.00 49.82 106 MET A CA 1
ATOM 715 C C . MET A 1 106 ? 4.787 -5.255 25.715 1.00 48.81 106 MET A C 1
ATOM 716 O O . MET A 1 106 ? 5.729 -5.511 26.460 1.00 53.51 106 MET A O 1
ATOM 721 N N . LEU A 1 107 ? 3.673 -5.973 25.714 1.00 38.72 107 LEU A N 1
ATOM 722 C CA . LEU A 1 107 ? 3.554 -7.137 26.584 1.00 50.24 107 LEU A CA 1
ATOM 723 C C . LEU A 1 107 ? 4.394 -8.289 26.007 1.00 53.48 107 LEU A C 1
ATOM 724 O O . LEU A 1 107 ? 4.183 -8.696 24.861 1.00 48.44 107 LEU A O 1
ATOM 729 N N . ARG A 1 108 ? 5.343 -8.806 26.785 1.00 51.80 108 ARG A N 1
ATOM 730 C CA . ARG A 1 108 ? 6.160 -9.934 26.325 1.00 43.76 108 ARG A CA 1
ATOM 731 C C . ARG A 1 108 ? 5.623 -11.226 26.951 1.00 48.19 108 ARG A C 1
ATOM 732 O O . ARG A 1 108 ? 5.235 -11.261 28.130 1.00 42.77 108 ARG A O 1
ATOM 740 N N . GLN A 1 109 ? 5.594 -12.292 26.166 1.00 44.56 109 GLN A N 1
ATOM 741 C CA . GLN A 1 109 ? 5.091 -13.552 26.679 1.00 51.48 109 GLN A CA 1
ATOM 742 C C . GLN A 1 109 ? 6.043 -14.110 27.718 1.00 54.18 109 GLN A C 1
ATOM 743 O O . GLN A 1 109 ? 7.247 -14.176 27.484 1.00 57.87 109 GLN A O 1
ATOM 749 N N . THR A 1 110 ? 5.498 -14.497 28.870 1.00 57.33 110 THR A N 1
ATOM 750 C CA . THR A 1 110 ? 6.296 -15.062 29.963 1.0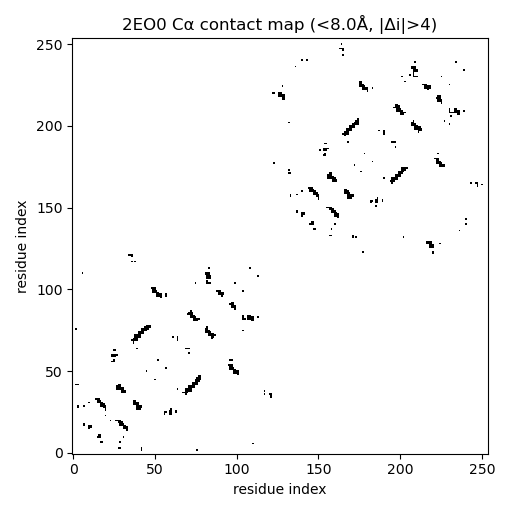0 57.62 110 THR A CA 1
ATOM 751 C C . THR A 1 110 ? 6.627 -16.533 29.698 1.00 65.88 110 THR A C 1
ATOM 752 O O . THR A 1 110 ? 6.028 -17.191 28.829 1.00 65.53 110 THR A O 1
ATOM 756 N N . GLU A 1 111 ? 7.580 -17.046 30.464 1.00 67.43 111 GLU A N 1
ATOM 757 C CA . GLU A 1 111 ? 7.998 -18.436 30.353 1.00 69.97 111 GLU A CA 1
ATOM 758 C C . GLU A 1 111 ? 6.765 -19.342 30.446 1.00 64.88 111 GLU A C 1
ATOM 759 O O . GLU A 1 111 ? 6.592 -20.267 29.648 1.00 62.02 111 GLU A O 1
ATOM 765 N N . GLY A 1 112 ? 5.909 -19.051 31.422 1.00 60.13 112 GLY A N 1
ATOM 766 C CA . GLY A 1 112 ? 4.692 -19.819 31.626 1.00 55.13 112 GLY A CA 1
ATOM 767 C C . GLY A 1 112 ? 3.665 -19.757 30.503 1.00 52.43 112 GLY A C 1
ATOM 768 O O . GLY A 1 112 ? 2.822 -20.654 30.400 1.00 48.42 112 GLY A O 1
ATOM 769 N N . GLY A 1 113 ? 3.708 -18.704 29.683 1.00 48.32 113 GLY A N 1
ATOM 770 C CA . GLY A 1 113 ? 2.777 -18.588 28.565 1.00 40.38 113 GLY A CA 1
ATOM 771 C C . GLY A 1 113 ? 1.882 -17.353 28.560 1.00 46.43 113 GLY A C 1
ATOM 772 O O . GLY A 1 113 ? 1.226 -17.035 27.562 1.00 35.05 113 GLY A O 1
ATOM 773 N N . ASN A 1 114 ? 1.831 -16.654 29.684 1.00 41.40 114 ASN A N 1
ATOM 774 C CA . ASN A 1 114 ? 1.003 -15.470 29.738 1.00 37.84 114 ASN A CA 1
ATOM 775 C C . ASN A 1 114 ? 1.815 -14.292 29.242 1.00 32.49 114 ASN A C 1
ATOM 776 O O . ASN A 1 114 ? 2.917 -14.459 28.731 1.00 32.87 114 ASN A O 1
ATOM 781 N N . TYR A 1 115 ? 1.268 -13.099 29.387 1.00 33.30 115 TYR A N 1
ATOM 782 C CA . TYR A 1 115 ? 1.945 -11.918 28.914 1.00 29.88 115 TYR A CA 1
ATOM 783 C C . TYR A 1 115 ? 2.073 -10.950 30.051 1.00 38.85 115 TYR A C 1
ATOM 784 O O . TYR A 1 115 ? 1.206 -10.884 30.926 1.00 42.30 115 TYR A O 1
ATOM 793 N N . ALA A 1 116 ? 3.172 -10.203 30.046 1.00 41.67 116 ALA A N 1
ATOM 794 C CA . ALA A 1 116 ? 3.417 -9.255 31.109 1.00 41.26 116 ALA A CA 1
ATOM 795 C C . ALA A 1 116 ? 4.292 -8.105 30.701 1.00 34.17 116 ALA A C 1
ATOM 796 O O . ALA A 1 116 ? 4.980 -8.134 29.678 1.00 35.26 116 ALA A O 1
ATOM 798 N N . ILE A 1 117 ? 4.239 -7.086 31.542 1.00 33.11 117 ILE A N 1
ATOM 799 C CA . ILE A 1 117 ? 4.983 -5.867 31.351 1.00 33.81 117 ILE A CA 1
ATOM 800 C C . ILE A 1 117 ? 5.286 -5.404 32.778 1.00 38.40 117 ILE A C 1
ATOM 801 O O . ILE A 1 117 ? 4.449 -5.561 33.688 1.00 34.99 117 ILE A O 1
ATOM 806 N N . ASP A 1 118 ? 6.492 -4.886 32.990 1.00 36.77 118 ASP A N 1
ATOM 807 C CA . ASP A 1 118 ? 6.894 -4.400 34.311 1.00 31.26 118 ASP A CA 1
ATOM 808 C C . ASP A 1 118 ? 6.157 -3.087 34.633 1.00 36.11 118 ASP A C 1
ATOM 809 O O . ASP A 1 118 ? 5.972 -2.253 33.743 1.00 38.32 118 ASP A O 1
ATOM 814 N N . LEU A 1 119 ? 5.732 -2.896 35.884 1.00 36.56 119 LEU A N 1
ATOM 815 C CA . LEU A 1 119 ? 5.004 -1.672 36.219 1.00 43.81 119 LEU A CA 1
ATOM 816 C C . LEU A 1 119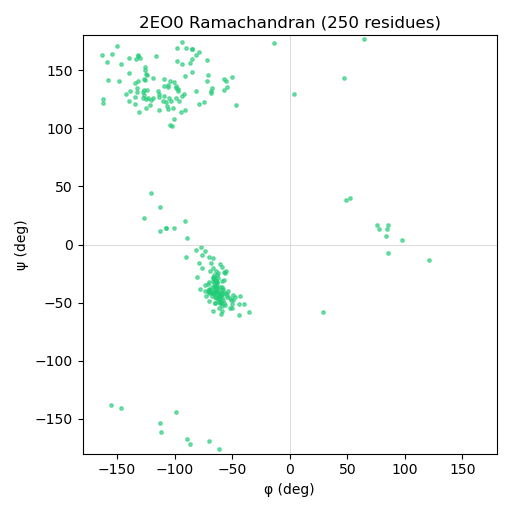 ? 5.825 -0.435 35.933 1.00 47.73 119 LEU A C 1
ATOM 817 O O . LEU A 1 119 ? 5.294 0.661 35.788 1.00 54.27 119 LEU A O 1
ATOM 822 N N . GLU A 1 120 ? 7.128 -0.613 35.834 1.00 51.64 120 GLU A N 1
ATOM 823 C CA . GLU A 1 120 ? 8.015 0.497 35.545 1.00 54.25 120 GLU A CA 1
ATOM 824 C C . GLU A 1 120 ? 7.618 1.105 34.205 1.00 52.14 120 GLU A C 1
ATOM 825 O O . GLU A 1 120 ? 7.430 2.324 34.081 1.00 47.19 120 GLU A O 1
ATOM 831 N N . THR A 1 121 ? 7.486 0.240 33.208 1.00 39.03 121 THR A N 1
ATOM 832 C CA . THR A 1 121 ? 7.164 0.665 31.854 1.00 43.53 121 THR A CA 1
ATOM 833 C C . THR A 1 121 ? 5.828 1.386 31.762 1.00 45.32 121 THR A C 1
ATOM 834 O O . THR A 1 121 ? 5.707 2.426 31.117 1.00 45.93 121 THR A O 1
ATOM 838 N N . VAL A 1 122 ? 4.831 0.823 32.425 1.00 44.49 122 VAL A N 1
ATOM 839 C CA . VAL A 1 122 ? 3.496 1.393 32.456 1.00 40.07 122 VAL A CA 1
ATOM 840 C C . VAL A 1 122 ? 3.523 2.787 33.087 1.00 42.63 122 VAL A C 1
ATOM 841 O O . VAL A 1 122 ? 2.876 3.718 32.607 1.00 40.60 122 VAL A O 1
ATOM 845 N N . GLU A 1 123 ? 4.281 2.937 34.163 1.00 43.44 123 GLU A N 1
ATOM 846 C CA . GLU A 1 123 ? 4.339 4.230 34.823 1.00 46.69 123 GLU A CA 1
ATOM 847 C C . GLU A 1 123 ? 4.874 5.275 33.866 1.00 41.06 123 GLU A C 1
ATOM 848 O O . GLU A 1 123 ? 4.438 6.422 33.884 1.00 43.42 123 GLU A O 1
ATOM 854 N N . LYS A 1 124 ? 5.819 4.862 33.029 1.00 45.31 124 LYS A N 1
ATOM 855 C CA . LYS A 1 124 ? 6.437 5.759 32.062 1.00 47.52 124 LYS A CA 1
ATOM 856 C C . LYS A 1 124 ? 5.642 5.755 30.754 1.00 48.18 124 LYS A C 1
ATOM 857 O O . LYS A 1 124 ? 6.041 6.370 29.763 1.00 48.87 124 LYS A O 1
ATOM 863 N N . GLY A 1 125 ? 4.507 5.064 30.761 1.00 47.70 125 GLY A N 1
ATOM 864 C CA . GLY A 1 125 ? 3.672 5.005 29.577 1.00 47.46 125 GLY A CA 1
ATOM 865 C C . GLY A 1 125 ? 3.029 6.354 29.320 1.00 48.06 125 GLY A C 1
ATOM 866 O O . GLY A 1 125 ? 3.394 7.343 29.948 1.00 40.67 125 GLY A O 1
ATOM 867 N N . MET A 1 126 ? 2.063 6.409 28.414 1.00 45.03 126 MET A N 1
ATOM 868 C CA . MET A 1 126 ? 1.433 7.687 28.127 1.00 47.37 126 MET A CA 1
ATOM 869 C C . MET A 1 126 ? 0.130 7.902 28.861 1.00 40.16 126 MET A C 1
ATOM 870 O O . MET A 1 126 ? -0.503 6.959 29.323 1.00 44.79 126 MET A O 1
ATOM 875 N N . GLU A 1 127 ? -0.243 9.166 29.013 1.00 39.37 127 GLU A N 1
ATOM 876 C CA . GLU A 1 127 ? -1.502 9.494 29.657 1.00 37.96 127 GLU A CA 1
ATOM 877 C C . GLU A 1 127 ? -2.522 9.644 28.562 1.00 32.89 127 GLU A C 1
ATOM 878 O O . GLU A 1 127 ? -2.184 9.576 27.385 1.00 37.22 127 GLU A O 1
ATOM 884 N N . LEU A 1 128 ? -3.773 9.822 28.948 1.00 33.36 128 LEU A N 1
ATOM 885 C CA . LEU A 1 128 ? -4.847 9.946 27.983 1.00 33.94 128 LEU A CA 1
ATOM 886 C C . LEU A 1 128 ? -4.517 10.985 26.917 1.00 37.02 128 LEU A C 1
ATOM 887 O O . LEU A 1 128 ? -4.581 10.711 25.714 1.00 40.11 128 LEU A O 1
ATOM 892 N N . GLU A 1 129 ? -4.131 12.169 27.370 1.00 36.96 129 GLU A N 1
ATOM 893 C CA . GLU A 1 129 ? -3.794 13.250 26.472 1.00 36.11 129 GLU A CA 1
ATOM 894 C C . GLU A 1 129 ? -2.689 12.864 25.505 1.00 38.11 129 GLU A C 1
ATOM 895 O O . GLU A 1 129 ? -2.650 13.364 24.384 1.00 46.69 129 GLU A O 1
ATOM 901 N N . ASP A 1 130 ? -1.787 11.989 25.926 1.00 31.94 130 ASP A N 1
ATOM 902 C CA . ASP A 1 130 ? -0.715 11.557 25.037 1.00 39.78 130 ASP A CA 1
ATOM 903 C C . ASP A 1 130 ? -1.280 10.540 24.064 1.00 41.08 130 ASP A C 1
ATOM 904 O O . ASP A 1 130 ? -0.922 10.518 22.880 1.00 39.60 130 ASP A O 1
ATOM 909 N N . LEU A 1 131 ? -2.167 9.688 24.566 1.00 40.17 131 LEU A N 1
ATOM 910 C CA . LEU A 1 131 ? -2.768 8.690 23.702 1.00 41.59 131 LEU A CA 1
ATOM 911 C C . LEU A 1 131 ? -3.452 9.440 22.590 1.00 42.67 131 LEU A C 1
ATOM 912 O O . LEU A 1 131 ? -3.315 9.094 21.420 1.00 41.81 131 LEU A O 1
ATOM 917 N N . VAL A 1 132 ? -4.173 10.483 22.985 1.00 37.96 132 VAL A N 1
ATOM 918 C CA . VAL A 1 132 ? -4.906 11.310 22.051 1.00 39.82 132 VAL A CA 1
ATOM 919 C C . VAL A 1 132 ? -3.987 11.978 21.038 1.00 45.44 132 VAL A C 1
ATOM 920 O O . VAL A 1 132 ? -4.243 11.887 19.839 1.00 49.73 132 VAL A O 1
ATOM 924 N N . ARG A 1 133 ? -2.922 12.634 21.496 1.00 40.34 133 ARG A N 1
ATOM 925 C CA . ARG A 1 133 ? -2.006 13.278 20.552 1.00 45.26 133 ARG A CA 1
ATOM 926 C C . ARG A 1 133 ? -1.503 12.250 19.548 1.00 45.16 133 ARG A C 1
ATOM 927 O O . ARG A 1 133 ? -1.396 12.526 18.342 1.00 42.17 133 ARG A O 1
ATOM 935 N N . TYR A 1 134 ? -1.197 11.063 20.058 1.00 36.22 134 TYR A N 1
ATOM 936 C CA . TYR A 1 134 ? -0.705 9.991 19.220 1.00 36.71 134 TYR A CA 1
ATOM 937 C C . TYR A 1 134 ? -1.743 9.622 18.173 1.00 38.01 134 TYR A C 1
ATOM 938 O O . TYR A 1 134 ? -1.431 9.453 16.995 1.00 40.78 134 TYR A O 1
ATOM 947 N N . VAL A 1 135 ? -2.978 9.452 18.618 1.00 30.31 135 VAL A N 1
ATOM 948 C CA . VAL A 1 135 ? -4.040 9.116 17.692 1.00 43.46 135 VAL A CA 1
ATOM 949 C C . VAL A 1 135 ? -4.171 10.205 16.624 1.00 36.24 135 VAL A C 1
ATOM 950 O O . VAL A 1 135 ? -4.330 9.898 15.451 1.00 32.14 135 VAL A O 1
ATOM 954 N N . GLU A 1 136 ? -4.099 11.468 17.036 1.00 30.60 136 GLU A N 1
ATOM 955 C CA . GLU A 1 136 ? -4.194 12.579 16.095 1.00 35.61 136 GLU A CA 1
ATOM 956 C C . GLU A 1 136 ? -3.124 12.546 15.018 1.00 39.88 136 GLU A C 1
ATOM 957 O O . GLU A 1 136 ? -3.409 12.865 13.861 1.00 51.73 136 GLU A O 1
ATOM 963 N N . SER A 1 137 ? -1.901 12.165 15.387 1.00 31.48 137 SER A N 1
ATOM 964 C CA . SER A 1 137 ? -0.811 12.117 14.428 1.00 30.46 137 SER A CA 1
ATOM 965 C C . SER A 1 137 ? -1.012 10.992 13.428 1.00 37.57 137 SER A C 1
ATOM 966 O O . SER A 1 137 ? -0.465 11.032 12.326 1.00 42.87 137 SER A O 1
ATOM 969 N N . LYS A 1 138 ? -1.801 9.988 13.810 1.00 42.66 138 LYS A N 1
ATOM 970 C CA . LYS A 1 138 ? -2.085 8.866 12.919 1.00 37.86 138 LYS A CA 1
ATOM 971 C C . LYS A 1 138 ? -3.163 9.262 11.933 1.00 40.30 138 LYS A C 1
ATOM 972 O O . LYS A 1 138 ? -3.225 8.744 10.818 1.00 42.39 138 LYS A O 1
ATOM 978 N N . ILE A 1 139 ? -4.015 10.188 12.353 1.00 39.91 139 ILE A N 1
ATOM 979 C CA . ILE A 1 139 ? -5.052 10.705 11.486 1.00 32.84 139 ILE A CA 1
ATOM 980 C C . ILE A 1 139 ? -4.345 11.529 10.436 1.00 39.83 139 ILE A C 1
ATOM 981 O O . ILE A 1 139 ? -4.586 11.374 9.246 1.00 50.73 139 ILE A O 1
ATOM 986 N N . SER A 1 140 ? -3.445 12.397 10.887 1.00 48.81 140 SER A N 1
ATOM 987 C CA . SER A 1 140 ? -2.696 13.255 9.976 1.00 43.86 140 SER A CA 1
ATOM 988 C C . SER A 1 140 ? -1.938 12.418 8.965 1.00 48.57 140 SER A C 1
ATOM 989 O O . SER A 1 140 ? -1.886 12.762 7.786 1.00 55.88 140 SER A O 1
ATOM 992 N N . ARG A 1 141 ? -1.341 11.327 9.433 1.00 48.07 141 ARG A N 1
ATOM 993 C CA . ARG A 1 141 ? -0.593 10.422 8.572 1.00 47.24 141 ARG A CA 1
ATOM 994 C C . ARG A 1 141 ? -1.493 9.985 7.408 1.00 52.06 141 ARG A C 1
ATOM 995 O O . ARG A 1 141 ? -1.103 9.973 6.233 1.00 50.21 141 ARG A O 1
ATOM 1003 N N . THR A 1 142 ? -2.716 9.634 7.761 1.00 52.15 142 THR A N 1
ATOM 1004 C CA . THR A 1 142 ? -3.704 9.185 6.801 1.00 57.08 142 THR A CA 1
ATOM 1005 C C . THR A 1 142 ? -3.996 10.213 5.707 1.00 52.81 142 THR A C 1
ATOM 1006 O O . THR A 1 142 ? -4.197 9.847 4.551 1.00 54.44 142 THR A O 1
ATOM 1010 N N . LEU A 1 143 ? -4.000 11.492 6.083 1.00 50.58 143 LEU A N 1
ATOM 1011 C CA . LEU A 1 143 ? -4.287 12.604 5.171 1.00 49.34 143 LEU A CA 1
ATOM 1012 C C . LEU A 1 143 ? -3.047 13.194 4.458 1.00 53.45 143 LEU A C 1
ATOM 1013 O O . LEU A 1 143 ? -3.175 14.000 3.519 1.00 44.21 143 LEU A O 1
ATOM 1018 N N . ASP A 1 144 ? -1.857 12.796 4.906 1.00 47.15 144 ASP A N 1
ATOM 1019 C CA . ASP A 1 144 ? -0.596 13.293 4.343 1.00 44.55 144 ASP A CA 1
ATOM 1020 C C . ASP A 1 144 ? -0.349 12.713 2.951 1.00 43.06 144 ASP A C 1
ATOM 1021 O O . ASP A 1 144 ? -0.924 11.692 2.576 1.00 47.80 144 ASP A O 1
ATOM 1026 N N . SER A 1 145 ? 0.487 13.393 2.181 1.00 38.52 145 SER A N 1
ATOM 1027 C CA . SER A 1 145 ? 0.855 12.957 0.838 1.00 44.41 145 SER A CA 1
ATOM 1028 C C . SER A 1 145 ? 2.290 13.432 0.729 1.00 41.11 145 SER A C 1
ATOM 1029 O O . SER A 1 145 ? 2.681 14.363 1.437 1.00 40.42 145 SER A O 1
ATOM 1032 N N . PHE A 1 146 ? 3.100 12.808 -0.115 1.00 48.96 146 PHE A N 1
ATOM 1033 C CA . PHE A 1 146 ? 4.467 13.280 -0.181 1.00 55.77 146 PHE A CA 1
ATOM 1034 C C . PHE A 1 146 ? 4.777 14.214 -1.313 1.00 58.19 146 PHE A C 1
ATOM 1035 O O . PHE A 1 146 ? 3.944 15.044 -1.675 1.00 52.13 146 PHE A O 1
ATOM 1043 N N . LEU A 1 147 ? 5.987 14.079 -1.852 1.00 68.09 147 LEU A N 1
ATOM 1044 C CA . LEU A 1 147 ? 6.470 14.917 -2.944 1.00 61.71 147 LEU A CA 1
ATOM 1045 C C . LEU A 1 147 ? 6.127 16.323 -2.509 1.00 56.56 147 LEU A C 1
ATOM 1046 O O . LEU A 1 147 ? 6.152 16.582 -1.280 1.00 56.63 147 LEU A O 1
ATOM 1052 N N . SER B 1 12 ? 11.137 -8.347 15.517 1.00 70.59 12 SER B N 1
ATOM 1053 C CA . SER B 1 12 ? 11.996 -9.008 16.540 1.00 66.56 12 SER B CA 1
ATOM 1054 C C . SER B 1 12 ? 12.726 -10.192 15.920 1.00 61.64 12 SER B C 1
ATOM 1055 O O . SER B 1 12 ? 13.956 -10.257 15.957 1.00 61.83 12 SER B O 1
ATOM 1058 N N . SER B 1 13 ? 11.969 -11.120 15.341 1.00 53.62 13 SER B N 1
ATOM 1059 C CA . SER B 1 13 ? 12.563 -12.282 14.696 1.00 57.47 13 SER B CA 1
ATOM 1060 C C . SER B 1 13 ? 13.261 -11.846 13.406 1.00 53.45 13 SER B C 1
ATOM 1061 O O . SER B 1 13 ? 14.356 -12.330 13.094 1.00 54.28 13 SER B O 1
ATOM 1064 N N . VAL B 1 14 ? 12.642 -10.932 12.661 1.00 47.19 14 VAL B N 1
ATOM 1065 C CA . VAL B 1 14 ? 13.259 -10.434 11.425 1.00 52.00 14 VAL B CA 1
ATOM 1066 C C . VAL B 1 14 ? 14.658 -9.912 11.767 1.00 49.88 14 VAL B C 1
ATOM 1067 O O . VAL B 1 14 ? 15.624 -10.162 11.045 1.00 42.60 14 VAL B O 1
ATOM 1071 N N . GLU B 1 15 ? 14.751 -9.181 12.876 1.00 51.42 15 GLU B N 1
ATOM 1072 C CA . GLU B 1 15 ? 16.025 -8.646 13.321 1.00 53.70 15 GLU B CA 1
ATOM 1073 C C . GLU B 1 15 ? 16.963 -9.825 13.527 1.00 57.08 15 GLU B C 1
ATOM 1074 O O . GLU B 1 15 ? 18.028 -9.907 12.916 1.00 52.78 15 GLU B O 1
ATOM 1080 N N . ARG B 1 16 ? 16.543 -10.747 14.388 1.00 59.58 16 ARG B N 1
ATOM 1081 C CA . ARG B 1 16 ? 17.341 -11.924 14.697 1.00 55.74 16 ARG B CA 1
ATOM 1082 C C . ARG B 1 16 ? 17.807 -12.574 13.394 1.00 48.64 16 ARG B C 1
ATOM 1083 O O . ARG B 1 16 ? 18.966 -12.957 13.247 1.00 44.78 16 ARG B O 1
ATOM 1091 N N . TYR B 1 17 ? 16.899 -12.669 12.438 1.00 45.98 17 TYR B N 1
ATOM 1092 C CA . TYR B 1 17 ? 17.230 -13.269 11.161 1.00 48.45 17 TYR B CA 1
ATOM 1093 C C . TYR B 1 17 ? 18.362 -12.506 10.490 1.00 43.27 17 TYR B C 1
ATOM 1094 O O . TYR B 1 17 ? 19.422 -13.074 10.215 1.00 48.68 17 TYR B O 1
ATOM 1103 N N . ILE B 1 18 ? 18.125 -11.223 10.228 1.00 48.99 18 ILE B N 1
ATOM 1104 C CA . ILE B 1 18 ? 19.107 -10.340 9.586 1.00 48.28 18 ILE B CA 1
ATOM 1105 C C . ILE B 1 18 ? 20.439 -10.446 10.327 1.00 45.48 18 ILE B C 1
ATOM 1106 O O . ILE B 1 18 ? 21.506 -10.595 9.712 1.00 42.56 18 ILE B O 1
ATOM 1111 N N . VAL B 1 19 ? 20.356 -10.363 11.654 1.00 35.57 19 VAL B N 1
ATOM 1112 C CA . VAL B 1 19 ? 21.523 -10.455 12.513 1.00 41.39 19 VAL B CA 1
ATOM 1113 C C . VAL B 1 19 ? 22.268 -11.758 12.283 1.00 38.03 19 VAL B C 1
ATOM 1114 O O . VAL B 1 19 ? 23.483 -11.737 12.084 1.00 37.80 19 VAL B O 1
ATOM 1118 N N . SER B 1 20 ? 21.554 -12.885 12.315 1.00 34.22 20 SER B N 1
ATOM 1119 C CA . SER B 1 20 ? 22.212 -14.171 12.086 1.00 40.99 20 SER B CA 1
ATOM 1120 C C . SER B 1 20 ? 22.902 -14.118 10.747 1.00 33.17 20 SER B C 1
ATOM 1121 O O . SER B 1 20 ? 24.085 -14.424 10.620 1.00 40.06 20 SER B O 1
ATOM 1124 N N . ARG B 1 21 ? 22.132 -13.726 9.744 1.00 41.29 21 ARG B N 1
ATOM 1125 C CA . ARG B 1 21 ? 22.620 -13.640 8.379 1.00 46.53 21 ARG B CA 1
ATOM 1126 C C . ARG B 1 21 ? 23.928 -12.862 8.218 1.00 46.87 21 ARG B C 1
ATOM 1127 O O . ARG B 1 21 ? 24.897 -13.382 7.653 1.00 43.91 21 ARG B O 1
ATOM 1135 N N . LEU B 1 22 ? 23.961 -11.626 8.710 1.00 41.29 22 LEU B N 1
ATOM 1136 C CA . LEU B 1 22 ? 25.167 -10.818 8.594 1.00 36.92 22 LEU B CA 1
ATOM 1137 C C . LEU B 1 22 ? 26.294 -11.471 9.399 1.00 41.46 22 LEU B C 1
ATOM 1138 O O . LEU B 1 22 ? 27.469 -11.371 9.039 1.00 34.47 22 LEU B O 1
ATOM 1143 N N . ARG B 1 23 ? 25.933 -12.152 10.487 1.00 33.51 23 ARG B N 1
ATOM 1144 C CA . ARG B 1 23 ? 26.941 -12.832 11.283 1.00 36.68 23 ARG B CA 1
ATOM 1145 C C . ARG B 1 23 ? 27.575 -13.971 10.492 1.00 38.07 23 ARG B C 1
ATOM 1146 O O . ARG B 1 23 ? 28.787 -14.154 10.534 1.00 36.54 23 ARG B O 1
ATOM 1154 N N . ASP B 1 24 ? 26.766 -14.712 9.740 1.00 40.98 24 ASP B N 1
ATOM 1155 C CA . ASP B 1 24 ? 27.299 -15.811 8.942 1.00 42.10 24 ASP B CA 1
ATOM 1156 C C . ASP B 1 24 ? 28.156 -15.260 7.807 1.00 42.77 24 ASP B C 1
ATOM 1157 O O . ASP B 1 24 ? 28.934 -15.982 7.195 1.00 41.06 24 ASP B O 1
ATOM 1162 N N . LYS B 1 25 ? 28.015 -13.969 7.540 1.00 44.86 25 LYS B N 1
ATOM 1163 C CA . LYS B 1 25 ? 28.780 -13.327 6.484 1.00 37.73 25 LYS B CA 1
ATOM 1164 C C . LYS B 1 25 ? 29.987 -12.547 7.014 1.00 47.16 25 LYS B C 1
ATOM 1165 O O . LYS B 1 25 ? 30.583 -11.733 6.296 1.00 46.67 25 LYS B O 1
ATOM 1171 N N . GLY B 1 26 ? 30.344 -12.796 8.274 1.00 42.42 26 GLY B N 1
ATOM 1172 C CA . GLY B 1 26 ? 31.502 -12.144 8.852 1.00 42.50 26 GLY B CA 1
ATOM 1173 C C . GLY B 1 26 ? 31.361 -10.766 9.469 1.00 48.42 26 GLY B C 1
ATOM 1174 O O . GLY B 1 26 ? 32.372 -10.081 9.690 1.00 41.68 26 GLY B O 1
ATOM 1175 N N . PHE B 1 27 ? 30.126 -10.359 9.755 1.00 51.41 27 PHE B N 1
ATOM 1176 C CA . PHE B 1 27 ? 29.860 -9.054 10.370 1.00 47.05 27 PHE B CA 1
ATOM 1177 C C . PHE B 1 27 ? 29.823 -9.115 11.889 1.00 46.06 27 PHE B C 1
ATOM 1178 O O . PHE B 1 27 ? 29.353 -10.111 12.472 1.00 37.44 27 PHE B O 1
ATOM 1186 N N . ALA B 1 28 ? 30.301 -8.039 12.518 1.00 40.15 28 ALA B N 1
ATOM 1187 C CA . ALA B 1 28 ? 30.248 -7.900 13.973 1.00 33.26 28 ALA B CA 1
ATOM 1188 C C . ALA B 1 28 ? 28.901 -7.191 14.120 1.00 37.50 28 ALA B C 1
ATOM 1189 O O . ALA B 1 28 ? 28.744 -6.074 13.645 1.00 37.75 28 ALA B O 1
ATOM 1191 N N . VAL B 1 29 ? 27.928 -7.823 14.761 1.00 36.68 29 VAL B N 1
ATOM 1192 C CA . VAL B 1 29 ? 26.602 -7.217 14.848 1.00 36.24 29 VAL B CA 1
ATOM 1193 C C . VAL B 1 29 ? 26.057 -7.041 16.257 1.00 33.19 29 VAL B C 1
ATOM 1194 O O . VAL B 1 29 ? 26.287 -7.881 17.102 1.00 32.53 29 VAL B O 1
ATOM 1198 N N . ILE B 1 30 ? 25.300 -5.965 16.475 1.00 32.75 30 ILE B N 1
ATOM 1199 C CA . ILE B 1 30 ? 24.686 -5.656 17.772 1.00 42.77 30 ILE B CA 1
ATOM 1200 C C . ILE B 1 30 ? 23.257 -5.118 17.578 1.00 42.83 30 ILE B C 1
ATOM 1201 O O . ILE B 1 30 ? 22.988 -4.434 16.605 1.00 52.84 30 ILE B O 1
ATOM 1206 N N . ARG B 1 31 ? 22.358 -5.400 18.519 1.00 52.16 31 ARG B N 1
ATOM 1207 C CA . ARG B 1 31 ? 20.977 -4.907 18.454 1.00 54.46 31 ARG B CA 1
ATOM 1208 C C . ARG B 1 31 ? 20.688 -3.885 19.556 1.00 60.30 31 ARG B C 1
ATOM 1209 O O . ARG B 1 31 ? 21.608 -3.318 20.152 1.00 58.60 31 ARG B O 1
ATOM 1217 N N . ALA B 1 32 ? 19.404 -3.655 19.834 1.00 71.40 32 ALA B N 1
ATOM 1218 C CA . ALA B 1 32 ? 18.996 -2.699 20.872 1.00 71.09 32 ALA B CA 1
ATOM 1219 C C . ALA B 1 32 ? 19.771 -1.392 20.722 1.00 77.90 32 ALA B C 1
ATOM 1220 O O . ALA B 1 32 ? 20.281 -1.145 19.600 1.00 74.05 32 ALA B O 1
ATOM 1222 N N . ARG B 1 39 ? 17.628 9.471 21.953 1.00 91.74 39 ARG B N 1
ATOM 1223 C CA . ARG B 1 39 ? 16.580 8.607 22.574 1.00 89.63 39 ARG B CA 1
ATOM 1224 C C . ARG B 1 39 ? 16.720 7.164 22.112 1.00 86.93 39 ARG B C 1
ATOM 1225 O O . ARG B 1 39 ? 17.523 6.852 21.230 1.00 83.01 39 ARG B O 1
ATOM 1233 N N . LYS B 1 40 ? 15.924 6.292 22.722 1.00 86.12 40 LYS B N 1
ATOM 1234 C CA . LYS B 1 40 ? 15.915 4.865 22.404 1.00 83.06 40 LYS B CA 1
ATOM 1235 C C . LYS B 1 40 ? 15.437 4.601 20.971 1.00 75.00 40 LYS B C 1
ATOM 1236 O O . LYS B 1 40 ? 15.970 3.739 20.271 1.00 59.29 40 LYS B O 1
ATOM 1242 N N . ASP B 1 41 ? 14.433 5.366 20.551 1.00 76.06 41 ASP B N 1
ATOM 1243 C CA . ASP B 1 41 ? 13.852 5.261 19.214 1.00 73.45 41 ASP B CA 1
ATOM 1244 C C . ASP B 1 41 ? 14.873 5.680 18.158 1.00 67.12 41 ASP B C 1
ATOM 1245 O O . ASP B 1 41 ? 14.888 5.152 17.046 1.00 54.37 41 ASP B O 1
ATOM 1250 N N . HIS B 1 42 ? 15.721 6.635 18.530 1.00 59.59 42 HIS B N 1
ATOM 1251 C CA . HIS B 1 42 ? 16.726 7.180 17.634 1.00 53.31 42 HIS B CA 1
ATOM 1252 C C . HIS B 1 42 ? 17.926 6.302 17.336 1.00 55.54 42 HIS B C 1
ATOM 1253 O O . HIS B 1 42 ? 18.763 6.674 16.513 1.00 54.27 42 HIS B O 1
ATOM 1260 N N . VAL B 1 43 ? 18.033 5.148 17.987 1.00 51.49 43 VAL B N 1
ATOM 1261 C CA . VAL B 1 43 ? 19.154 4.275 17.685 1.00 44.26 43 VAL B CA 1
ATOM 1262 C C . VAL B 1 43 ? 18.739 3.198 16.687 1.00 47.21 43 VAL B C 1
ATOM 1263 O O . VAL B 1 43 ? 17.660 2.609 16.805 1.00 41.22 43 VAL B O 1
ATOM 1267 N N . PRO B 1 44 ? 19.572 2.971 15.653 1.00 44.30 44 PRO B N 1
ATOM 1268 C CA . PRO B 1 44 ? 19.287 1.954 14.638 1.00 45.78 44 PRO B CA 1
ATOM 1269 C C . PRO B 1 44 ? 19.128 0.627 15.359 1.00 41.20 44 PRO B C 1
ATOM 1270 O O . PRO B 1 44 ? 19.833 0.376 16.321 1.00 47.32 44 PRO B O 1
ATOM 1274 N N . ASP B 1 45 ? 18.202 -0.213 14.905 1.00 44.94 45 ASP B N 1
ATOM 1275 C CA . ASP B 1 45 ? 17.985 -1.510 15.534 1.00 36.68 45 ASP B CA 1
ATOM 1276 C C . ASP B 1 45 ? 19.221 -2.362 15.401 1.00 43.08 45 ASP B C 1
ATOM 1277 O O . ASP B 1 45 ? 19.592 -3.083 16.326 1.00 53.07 45 ASP B O 1
ATOM 1282 N N . ILE B 1 46 ? 19.871 -2.267 14.249 1.00 44.33 46 ILE B N 1
ATOM 1283 C CA . ILE B 1 46 ? 21.048 -3.070 13.996 1.00 35.87 46 ILE B CA 1
ATOM 1284 C C . ILE B 1 46 ? 22.292 -2.309 13.567 1.00 40.88 46 ILE B C 1
ATOM 1285 O O . ILE B 1 46 ? 22.255 -1.435 12.702 1.00 31.72 46 ILE B O 1
ATOM 1290 N N . ILE B 1 47 ? 23.403 -2.659 14.204 1.00 41.15 47 ILE B N 1
ATOM 1291 C CA . ILE B 1 47 ? 24.684 -2.070 13.884 1.00 39.57 47 ILE B CA 1
ATOM 1292 C C . ILE B 1 47 ? 25.535 -3.263 13.486 1.00 44.32 47 ILE B C 1
ATOM 1293 O O . ILE B 1 47 ? 25.704 -4.215 14.257 1.00 35.07 47 ILE B O 1
ATOM 1298 N N . ALA B 1 48 ? 26.014 -3.227 12.251 1.00 41.82 48 ALA B N 1
ATOM 1299 C CA . ALA B 1 48 ? 26.816 -4.305 11.719 1.00 44.14 48 ALA B CA 1
ATOM 1300 C C . ALA B 1 48 ? 28.099 -3.686 11.265 1.00 38.67 48 ALA B C 1
ATOM 1301 O O . ALA B 1 48 ? 28.080 -2.661 10.590 1.00 40.03 48 ALA B O 1
ATOM 1303 N N . LEU B 1 49 ? 29.211 -4.313 11.634 1.00 32.04 49 LEU B N 1
ATOM 1304 C CA . LEU B 1 49 ? 30.525 -3.789 11.295 1.00 38.27 49 LEU B CA 1
ATOM 1305 C C . LEU B 1 49 ? 31.346 -4.838 10.572 1.00 32.36 49 LEU B C 1
ATOM 1306 O O . LEU B 1 49 ? 31.290 -6.007 10.913 1.00 39.15 49 LEU B O 1
ATOM 1311 N N . LYS B 1 50 ? 32.107 -4.412 9.576 1.00 31.86 50 LYS B N 1
ATOM 1312 C CA . LYS B 1 50 ? 32.963 -5.318 8.850 1.00 35.87 50 LYS B CA 1
ATOM 1313 C C . LYS B 1 50 ? 34.029 -4.577 8.091 1.00 36.19 50 LYS B C 1
ATOM 1314 O O . LYS B 1 50 ? 33.745 -3.675 7.313 1.00 37.83 50 LYS B O 1
ATOM 1320 N N . SER B 1 51 ? 35.268 -4.975 8.359 1.00 30.89 51 SER B N 1
ATOM 1321 C CA . SER B 1 51 ? 36.437 -4.411 7.735 1.00 33.39 51 SER B CA 1
ATOM 1322 C C . SER B 1 51 ? 36.495 -2.890 7.723 1.00 34.88 51 SER B C 1
ATOM 1323 O O . SER B 1 51 ? 36.961 -2.274 6.755 1.00 34.30 51 SER B O 1
ATOM 1326 N N . GLY B 1 52 ? 36.044 -2.292 8.824 1.00 35.64 52 GLY B N 1
ATOM 1327 C CA . GLY B 1 52 ? 36.068 -0.849 8.954 1.00 36.50 52 GLY B CA 1
ATOM 1328 C C . GLY B 1 52 ? 34.876 -0.171 8.320 1.00 31.90 52 GLY B C 1
ATOM 1329 O O . GLY B 1 52 ? 34.823 1.044 8.237 1.00 35.23 52 GLY B O 1
ATOM 1330 N N . VAL B 1 53 ? 33.911 -0.956 7.867 1.00 41.49 53 VAL B N 1
ATOM 1331 C CA . VAL B 1 53 ? 32.729 -0.387 7.248 1.00 36.32 53 VAL B CA 1
ATOM 1332 C C . VAL B 1 53 ? 31.558 -0.491 8.213 1.00 39.67 53 VAL B C 1
ATOM 1333 O O . VAL B 1 53 ? 31.355 -1.521 8.870 1.00 41.06 53 VAL B O 1
ATOM 1337 N N . ILE B 1 54 ? 30.787 0.589 8.291 1.00 36.93 54 ILE B N 1
ATOM 1338 C CA . ILE B 1 54 ? 29.653 0.672 9.195 1.00 32.60 54 ILE B CA 1
ATOM 1339 C C . ILE B 1 54 ? 28.273 0.656 8.492 1.00 36.44 54 ILE B C 1
ATOM 1340 O O . ILE B 1 54 ? 27.995 1.492 7.624 1.00 31.28 54 ILE B O 1
ATOM 1345 N N . ILE B 1 55 ? 27.416 -0.290 8.868 1.00 32.33 55 ILE B N 1
ATOM 1346 C CA . ILE B 1 55 ? 26.077 -0.326 8.314 1.00 35.79 55 ILE B CA 1
ATOM 1347 C C . ILE B 1 55 ? 25.053 -0.379 9.459 1.00 36.15 55 ILE B C 1
ATOM 1348 O O . ILE B 1 55 ? 25.126 -1.198 10.368 1.00 33.27 55 ILE B O 1
ATOM 1353 N N . LEU B 1 56 ? 24.122 0.562 9.413 1.00 35.57 56 LEU B N 1
ATOM 1354 C CA . LEU B 1 56 ? 23.082 0.694 10.408 1.00 38.16 56 LEU B CA 1
ATOM 1355 C C . LEU B 1 56 ? 21.773 0.281 9.740 1.00 33.88 56 LEU B C 1
ATOM 1356 O O . LEU B 1 56 ? 21.557 0.573 8.577 1.00 43.54 56 LEU B O 1
ATOM 1361 N N . ILE B 1 57 ? 20.891 -0.392 10.453 1.00 34.82 57 ILE B N 1
ATOM 1362 C CA . ILE B 1 57 ? 19.649 -0.794 9.822 1.00 33.34 57 ILE B CA 1
ATOM 1363 C C . ILE B 1 57 ? 18.473 -0.628 10.737 1.00 43.08 57 ILE B C 1
ATOM 1364 O O . ILE B 1 57 ? 18.459 -1.168 11.846 1.00 46.55 57 ILE B O 1
ATOM 1369 N N . GLU B 1 58 ? 17.496 0.135 10.264 1.00 37.60 58 GLU B N 1
ATOM 1370 C CA . GLU B 1 58 ? 16.269 0.354 10.991 1.00 41.92 58 GLU B CA 1
ATOM 1371 C C . GLU B 1 58 ? 15.341 -0.679 10.363 1.00 45.71 58 GLU B C 1
ATOM 1372 O O . GLU B 1 58 ? 15.148 -0.702 9.147 1.00 46.71 58 GLU B O 1
ATOM 1378 N N . VAL B 1 59 ? 14.786 -1.548 11.193 1.00 48.72 59 VAL B N 1
ATOM 1379 C CA . VAL B 1 59 ? 13.909 -2.610 10.734 1.00 45.83 59 VAL B CA 1
ATOM 1380 C C . VAL B 1 59 ? 12.420 -2.248 10.770 1.00 50.01 59 VAL B C 1
ATOM 1381 O O . VAL B 1 59 ? 11.908 -1.789 11.789 1.00 48.06 59 VAL B O 1
ATOM 1385 N N . LYS B 1 60 ? 11.744 -2.450 9.641 1.00 51.70 60 LYS B N 1
ATOM 1386 C CA . LYS B 1 60 ? 10.310 -2.191 9.501 1.00 57.27 60 LYS B CA 1
ATOM 1387 C C . LYS B 1 60 ? 9.632 -3.403 8.853 1.00 60.06 60 LYS B C 1
ATOM 1388 O O . LYS B 1 60 ? 9.876 -3.729 7.687 1.00 59.45 60 LYS B O 1
ATOM 1394 N N . SER B 1 61 ? 8.779 -4.065 9.624 1.00 62.49 61 SER B N 1
ATOM 1395 C CA . SER B 1 61 ? 8.073 -5.249 9.158 1.00 63.57 61 SER B CA 1
ATOM 1396 C C . SER B 1 61 ? 6.640 -4.912 8.691 1.00 65.28 61 SER B C 1
ATOM 1397 O O . SER B 1 61 ? 5.909 -4.175 9.356 1.00 57.34 61 SER B O 1
ATOM 1400 N N . ARG B 1 62 ? 6.240 -5.455 7.544 1.00 71.05 62 ARG B N 1
ATOM 1401 C CA . ARG B 1 62 ? 4.896 -5.195 7.011 1.00 74.51 62 ARG B CA 1
ATOM 1402 C C . ARG B 1 62 ? 4.324 -6.405 6.256 1.00 73.99 62 ARG B C 1
ATOM 1403 O O . ARG B 1 62 ? 4.306 -6.343 5.009 1.00 73.64 62 ARG B O 1
ATOM 1411 N N . LYS B 1 67 ? 2.778 0.795 2.888 1.00 65.44 67 LYS B N 1
ATOM 1412 C CA . LYS B 1 67 ? 3.552 2.058 2.710 1.00 67.31 67 LYS B CA 1
ATOM 1413 C C . LYS B 1 67 ? 4.241 2.434 4.038 1.00 68.84 67 LYS B C 1
ATOM 1414 O O . LYS B 1 67 ? 3.576 2.625 5.059 1.00 74.03 67 LYS B O 1
ATOM 1420 N N . ILE B 1 68 ? 5.574 2.515 4.026 1.00 62.30 68 ILE B N 1
ATOM 1421 C CA . ILE B 1 68 ? 6.334 2.847 5.230 1.00 49.54 68 ILE B CA 1
ATOM 1422 C C . ILE B 1 68 ? 6.369 4.346 5.487 1.00 47.34 68 ILE B C 1
ATOM 1423 O O . ILE B 1 68 ? 6.681 5.140 4.600 1.00 44.63 68 ILE B O 1
ATOM 1428 N N . TYR B 1 69 ? 6.076 4.705 6.729 1.00 42.01 69 TYR B N 1
ATOM 1429 C CA . TYR B 1 69 ? 5.982 6.087 7.175 1.00 40.26 69 TYR B CA 1
ATOM 1430 C C . TYR B 1 69 ? 6.731 6.259 8.495 1.00 42.73 69 TYR B C 1
ATOM 1431 O O . TYR B 1 69 ? 6.646 5.413 9.378 1.00 47.25 69 TYR B O 1
ATOM 1440 N N . ILE B 1 70 ? 7.459 7.355 8.650 1.00 49.06 70 ILE B N 1
ATOM 1441 C CA . ILE B 1 70 ? 8.169 7.568 9.898 1.00 44.45 70 ILE B CA 1
ATOM 1442 C C . ILE B 1 70 ? 8.154 9.023 10.312 1.00 47.46 70 ILE B C 1
ATOM 1443 O O . ILE B 1 70 ? 8.491 9.909 9.522 1.00 50.94 70 ILE B O 1
ATOM 1448 N N . GLU B 1 71 ? 7.764 9.247 11.567 1.00 52.77 71 GLU B N 1
ATOM 1449 C CA . GLU B 1 71 ? 7.670 10.574 12.160 1.00 48.38 71 GLU B CA 1
ATOM 1450 C C . GLU B 1 71 ? 8.952 11.387 12.057 1.00 47.80 71 GLU B C 1
ATOM 1451 O O . GLU B 1 71 ? 10.050 10.889 12.316 1.00 49.82 71 GLU B O 1
ATOM 1457 N N . LYS B 1 72 ? 8.784 12.653 11.693 1.00 46.63 72 LYS B N 1
ATOM 1458 C CA . LYS B 1 72 ? 9.888 13.593 11.528 1.00 52.58 72 LYS B CA 1
ATOM 1459 C C . LYS B 1 72 ? 11.050 13.436 12.509 1.00 58.12 72 LYS B C 1
ATOM 1460 O O . LYS B 1 72 ? 12.192 13.236 12.099 1.00 57.20 72 LYS B O 1
ATOM 1466 N N . GLU B 1 73 ? 10.761 13.528 13.803 1.00 59.73 73 GLU B N 1
ATOM 1467 C CA . GLU B 1 73 ? 11.813 13.445 14.807 1.00 60.72 73 GLU B CA 1
ATOM 1468 C C . GLU B 1 73 ? 12.531 12.125 14.965 1.00 52.17 73 GLU B C 1
ATOM 1469 O O . GLU B 1 73 ? 13.693 12.108 15.345 1.00 52.00 73 GLU B O 1
ATOM 1475 N N . GLN B 1 74 ? 11.869 11.017 14.678 1.00 43.51 74 GLN B N 1
ATOM 1476 C CA . GLN B 1 74 ? 12.566 9.760 14.776 1.00 42.82 74 GLN B CA 1
ATOM 1477 C C . GLN B 1 74 ? 13.524 9.658 13.588 1.00 48.16 74 GLN B C 1
ATOM 1478 O O . GLN B 1 74 ? 14.662 9.211 13.723 1.00 45.94 74 GLN B O 1
ATOM 1484 N N . ALA B 1 75 ? 13.063 10.091 12.421 1.00 48.05 75 ALA B N 1
ATOM 1485 C CA . ALA B 1 75 ? 13.894 10.002 11.230 1.00 44.98 75 ALA B CA 1
ATOM 1486 C C . ALA B 1 75 ? 15.129 10.879 11.352 1.00 30.62 75 ALA B C 1
ATOM 1487 O O . ALA B 1 75 ? 16.240 10.428 11.110 1.00 37.43 75 ALA B O 1
ATOM 1489 N N . GLU B 1 76 ? 14.935 12.134 11.723 1.00 33.35 76 GLU B N 1
ATOM 1490 C CA . GLU B 1 76 ? 16.061 13.044 11.878 1.00 44.07 76 GLU B CA 1
ATOM 1491 C C . GLU B 1 76 ? 16.932 12.506 13.016 1.00 40.35 76 GLU B C 1
ATOM 1492 O O . GLU B 1 76 ? 18.145 12.651 12.995 1.00 42.12 76 GLU B O 1
ATOM 1498 N N . GLY B 1 77 ? 16.290 11.850 13.979 1.00 40.94 77 GLY B N 1
ATOM 1499 C CA . GLY B 1 77 ? 16.990 11.279 15.116 1.00 33.90 77 GLY B CA 1
ATOM 1500 C C . GLY B 1 77 ? 17.956 10.156 14.789 1.00 37.12 77 GLY B C 1
ATOM 1501 O O . GLY B 1 77 ? 19.102 10.194 15.232 1.00 43.07 77 GLY B O 1
ATOM 1502 N N . ILE B 1 78 ? 17.514 9.151 14.039 1.00 32.99 78 ILE B N 1
ATOM 1503 C CA . ILE B 1 78 ? 18.400 8.060 13.686 1.00 36.56 78 ILE B CA 1
ATOM 1504 C C . ILE B 1 78 ? 19.351 8.536 12.590 1.00 40.45 78 ILE B C 1
ATOM 1505 O O . ILE B 1 78 ? 20.424 7.972 12.391 1.00 48.07 78 ILE B O 1
ATOM 1510 N N . ARG B 1 79 ? 18.962 9.595 11.892 1.00 34.30 79 ARG B N 1
ATOM 1511 C CA . ARG B 1 79 ? 19.798 10.168 10.843 1.00 32.73 79 ARG B CA 1
ATOM 1512 C C . ARG B 1 79 ? 21.036 10.845 11.453 1.00 36.66 79 ARG B C 1
ATOM 1513 O O . ARG B 1 79 ? 22.142 10.744 10.922 1.00 36.14 79 ARG B O 1
ATOM 1521 N N . GLU B 1 80 ? 20.830 11.551 12.562 1.00 29.26 80 GLU B N 1
ATOM 1522 C CA . GLU B 1 80 ? 21.901 12.242 13.260 1.00 29.89 80 GLU B CA 1
ATOM 1523 C C . GLU B 1 80 ? 22.906 11.204 13.795 1.00 36.48 80 GLU B C 1
ATOM 1524 O O . GLU B 1 80 ? 24.118 11.435 13.833 1.00 31.36 80 GLU B O 1
ATOM 1530 N N . PHE B 1 81 ? 22.392 10.051 14.202 1.00 30.92 81 PHE B N 1
ATOM 1531 C CA . PHE B 1 81 ? 23.247 8.995 14.713 1.00 32.53 81 PHE B CA 1
ATOM 1532 C C . PHE B 1 81 ? 24.083 8.494 13.550 1.00 35.89 81 PHE B C 1
ATOM 1533 O O . PHE B 1 81 ? 25.303 8.300 13.669 1.00 40.30 81 PHE B O 1
ATOM 1541 N N . ALA B 1 82 ? 23.428 8.297 12.413 1.00 33.92 82 ALA B N 1
ATOM 1542 C CA . ALA B 1 82 ? 24.134 7.838 11.240 1.00 33.02 82 ALA B CA 1
ATOM 1543 C C . ALA B 1 82 ? 25.206 8.850 10.878 1.00 34.01 82 ALA B C 1
ATOM 1544 O O . ALA B 1 82 ? 26.358 8.482 10.656 1.00 31.99 82 ALA B O 1
ATOM 1546 N N . LYS B 1 83 ? 24.818 10.127 10.826 1.00 37.07 83 LYS B N 1
ATOM 1547 C CA . LYS B 1 83 ? 25.749 11.185 10.469 1.00 39.62 83 LYS B CA 1
ATOM 1548 C C . LYS B 1 83 ? 26.915 11.280 11.461 1.00 40.70 83 LYS B C 1
ATOM 1549 O O . LYS B 1 83 ? 28.062 11.439 11.051 1.00 44.23 83 LYS B O 1
ATOM 1555 N N . ARG B 1 84 ? 26.637 11.185 12.755 1.00 29.19 84 ARG B N 1
ATOM 1556 C CA . ARG B 1 84 ? 27.722 11.215 13.726 1.00 31.14 84 ARG B CA 1
ATOM 1557 C C . ARG B 1 84 ? 28.641 10.008 13.483 1.00 33.15 84 ARG B C 1
ATOM 1558 O O . ARG B 1 84 ? 29.870 10.141 13.432 1.00 36.62 84 ARG B O 1
ATOM 1566 N N . SER B 1 85 ? 28.041 8.833 13.319 1.00 29.82 85 SER B N 1
ATOM 1567 C CA . SER B 1 85 ? 28.811 7.619 13.114 1.00 24.12 85 SER B CA 1
ATOM 1568 C C . SER B 1 85 ? 29.615 7.584 11.834 1.00 28.49 85 SER B C 1
ATOM 1569 O O . SER B 1 85 ? 30.666 6.943 11.781 1.00 31.12 85 SER B O 1
ATOM 1572 N N . GLY B 1 86 ? 29.138 8.286 10.808 1.00 32.18 86 GLY B N 1
ATOM 1573 C CA . GLY B 1 86 ? 29.821 8.271 9.528 1.00 25.81 86 GLY B CA 1
ATOM 1574 C C . GLY B 1 86 ? 29.467 6.954 8.853 1.00 37.56 86 GLY B C 1
ATOM 1575 O O . GLY B 1 86 ? 30.110 6.544 7.873 1.00 34.58 86 GLY B O 1
ATOM 1576 N N . GLY B 1 87 ? 28.443 6.275 9.394 1.00 40.24 87 GLY B N 1
ATOM 1577 C CA . GLY B 1 87 ? 27.994 5.000 8.840 1.00 37.09 87 GLY B CA 1
ATOM 1578 C C . GLY B 1 87 ? 26.914 5.069 7.759 1.00 33.35 87 GLY B C 1
ATOM 1579 O O . GLY B 1 87 ? 26.316 6.101 7.523 1.00 34.51 87 GLY B O 1
ATOM 1580 N N . GLU B 1 88 ? 26.662 3.943 7.105 1.00 39.64 88 GLU B N 1
ATOM 1581 C CA . GLU B 1 88 ? 25.663 3.849 6.039 1.00 33.28 88 GLU B CA 1
ATOM 1582 C C . GLU B 1 88 ? 24.368 3.374 6.615 1.00 35.71 88 GLU B C 1
ATOM 1583 O O . GLU B 1 88 ? 24.268 2.228 7.057 1.00 40.00 88 GLU B O 1
ATOM 1589 N N . LEU B 1 89 ? 23.370 4.249 6.584 1.00 35.70 89 LEU B N 1
ATOM 1590 C CA . LEU B 1 89 ? 22.062 3.953 7.132 1.00 32.28 89 LEU B CA 1
ATOM 1591 C C . LEU B 1 89 ? 21.089 3.353 6.108 1.00 39.12 89 LEU B C 1
ATOM 1592 O O . LEU B 1 89 ? 20.904 3.887 5.018 1.00 38.69 89 LEU B O 1
ATOM 1597 N N . PHE B 1 90 ? 20.472 2.236 6.476 1.00 34.33 90 PHE B N 1
ATOM 1598 C CA . PHE B 1 90 ? 19.525 1.553 5.609 1.00 30.24 90 PHE B CA 1
ATOM 1599 C C . PHE B 1 90 ? 18.220 1.216 6.303 1.00 34.55 90 PHE B C 1
ATOM 1600 O O . PHE B 1 90 ? 18.126 1.139 7.524 1.00 34.55 90 PHE B O 1
ATOM 1608 N N . LEU B 1 91 ? 17.218 0.973 5.477 1.00 41.88 91 LEU B N 1
ATOM 1609 C CA . LEU B 1 91 ? 15.901 0.582 5.935 1.00 39.18 91 LEU B CA 1
ATOM 1610 C C . LEU B 1 91 ? 15.803 -0.914 5.584 1.00 43.75 91 LEU B C 1
ATOM 1611 O O . LEU B 1 91 ? 15.950 -1.296 4.422 1.00 40.09 91 LEU B O 1
ATOM 1616 N N . GLY B 1 92 ? 15.622 -1.758 6.595 1.00 44.59 92 GLY B N 1
ATOM 1617 C CA . GLY B 1 92 ? 15.510 -3.188 6.356 1.00 49.41 92 GLY B CA 1
ATOM 1618 C C . GLY B 1 92 ? 14.038 -3.529 6.408 1.00 59.59 92 GLY B C 1
ATOM 1619 O O . GLY B 1 92 ? 13.446 -3.529 7.492 1.00 56.13 92 GLY B O 1
ATOM 1620 N N . VAL B 1 93 ? 13.443 -3.827 5.251 1.00 58.01 93 VAL B N 1
ATOM 1621 C CA . VAL B 1 93 ? 12.014 -4.107 5.202 1.00 59.54 93 VAL B CA 1
ATOM 1622 C C . VAL B 1 93 ? 11.589 -5.519 4.838 1.00 53.70 93 VAL B C 1
ATOM 1623 O O . VAL B 1 93 ? 12.025 -6.083 3.833 1.00 49.51 93 VAL B O 1
ATOM 1627 N N . LYS B 1 94 ? 10.718 -6.068 5.676 1.00 54.29 94 LYS B N 1
ATOM 1628 C CA . LYS B 1 94 ? 10.165 -7.404 5.489 1.00 63.13 94 LYS B CA 1
ATOM 1629 C C . LYS B 1 94 ? 8.753 -7.266 4.934 1.00 64.51 94 LYS B C 1
ATOM 1630 O O . LYS B 1 94 ? 7.809 -6.934 5.664 1.00 60.58 94 LYS B O 1
ATOM 1636 N N . LEU B 1 95 ? 8.619 -7.493 3.632 1.00 63.65 95 LEU B N 1
ATOM 1637 C CA . LEU B 1 95 ? 7.319 -7.406 2.993 1.00 67.99 95 LEU B CA 1
ATOM 1638 C C . LEU B 1 95 ? 6.641 -8.749 3.185 1.00 69.05 95 LEU B C 1
ATOM 1639 O O . LEU B 1 95 ? 7.282 -9.724 3.591 1.00 53.55 95 LEU B O 1
ATOM 1644 N N . PRO B 1 96 ? 5.334 -8.822 2.894 1.00 74.13 96 PRO B N 1
ATOM 1645 C CA . PRO B 1 96 ? 4.623 -10.088 3.055 1.00 79.20 96 PRO B CA 1
ATOM 1646 C C . PRO B 1 96 ? 5.416 -11.298 2.539 1.00 80.58 96 PRO B C 1
ATOM 1647 O O . PRO B 1 96 ? 5.492 -12.324 3.223 1.00 82.71 96 PRO B O 1
ATOM 1651 N N . LYS B 1 97 ? 6.027 -11.177 1.360 1.00 74.62 97 LYS B N 1
ATOM 1652 C CA . LYS B 1 97 ? 6.786 -12.292 0.800 1.00 72.52 97 LYS B CA 1
ATOM 1653 C C . LYS B 1 97 ? 8.247 -12.038 0.375 1.00 69.84 97 LYS B C 1
ATOM 1654 O O . LYS B 1 97 ? 8.796 -12.776 -0.445 1.00 62.59 97 LYS B O 1
ATOM 1660 N N . MET B 1 98 ? 8.887 -11.009 0.928 1.00 73.86 98 MET B N 1
ATOM 1661 C CA . MET B 1 98 ? 10.291 -10.734 0.594 1.00 69.95 98 MET B CA 1
ATOM 1662 C C . MET B 1 98 ? 10.979 -9.807 1.585 1.00 64.34 98 MET B C 1
ATOM 1663 O O . MET B 1 98 ? 10.330 -9.110 2.371 1.00 54.26 98 MET B O 1
ATOM 1668 N N . LEU B 1 99 ? 12.307 -9.820 1.532 1.00 59.98 99 LEU B N 1
ATOM 1669 C CA . LEU B 1 99 ? 13.137 -8.993 2.399 1.00 58.50 99 LEU B CA 1
ATOM 1670 C C . LEU B 1 99 ? 13.999 -8.080 1.525 1.00 53.28 99 LEU B C 1
ATOM 1671 O O . LEU B 1 99 ? 14.731 -8.553 0.655 1.00 43.83 99 LEU B O 1
ATOM 1676 N N . ARG B 1 100 ? 13.912 -6.773 1.760 1.00 51.89 100 ARG B N 1
ATOM 1677 C CA . ARG B 1 100 ? 14.661 -5.815 0.957 1.00 49.91 100 ARG B CA 1
ATOM 1678 C C . ARG B 1 100 ? 15.430 -4.770 1.751 1.00 50.83 100 ARG B C 1
ATOM 1679 O O . ARG B 1 100 ? 15.147 -4.540 2.929 1.00 50.75 100 ARG B O 1
ATOM 1687 N N . PHE B 1 101 ? 16.393 -4.131 1.086 1.00 47.31 101 PHE B N 1
ATOM 1688 C CA . PHE B 1 101 ? 17.205 -3.081 1.702 1.00 44.25 101 PHE B CA 1
ATOM 1689 C C . PHE B 1 101 ? 17.355 -1.860 0.812 1.00 47.53 101 PHE B C 1
ATOM 1690 O O . PHE B 1 101 ? 17.833 -1.947 -0.322 1.00 45.17 101 PHE B O 1
ATOM 1698 N N . ILE B 1 102 ? 16.904 -0.722 1.329 1.00 49.18 102 ILE B N 1
ATOM 1699 C CA . ILE B 1 102 ? 17.007 0.536 0.613 1.00 49.07 102 ILE B CA 1
ATOM 1700 C C . ILE B 1 102 ? 17.695 1.562 1.502 1.00 44.37 102 ILE B C 1
ATOM 1701 O O . ILE B 1 102 ? 17.471 1.616 2.716 1.00 40.78 102 ILE B O 1
ATOM 1706 N N . LYS B 1 103 ? 18.520 2.380 0.868 1.00 44.10 103 LYS B N 1
ATOM 1707 C CA . LYS B 1 103 ? 19.248 3.424 1.550 1.00 45.12 103 LYS B CA 1
ATOM 1708 C C . LYS B 1 103 ? 18.203 4.250 2.269 1.00 40.25 103 LYS B C 1
ATOM 1709 O O . LYS B 1 103 ? 17.121 4.473 1.740 1.00 43.25 103 LYS B O 1
ATOM 1715 N N . PHE B 1 104 ? 18.515 4.682 3.483 1.00 39.91 104 PHE B N 1
ATOM 1716 C CA . PHE B 1 104 ? 17.572 5.474 4.248 1.00 38.59 104 PHE B CA 1
ATOM 1717 C C . PHE B 1 104 ? 17.275 6.777 3.518 1.00 38.28 104 PHE B C 1
ATOM 1718 O O . PHE B 1 104 ? 16.182 7.330 3.646 1.00 36.93 104 PHE B O 1
ATOM 1726 N N . ASP B 1 105 ? 18.258 7.244 2.745 1.00 39.15 105 ASP B N 1
ATOM 1727 C CA . ASP B 1 105 ? 18.162 8.484 1.977 1.00 41.14 105 ASP B CA 1
ATOM 1728 C C . ASP B 1 105 ? 16.978 8.455 1.024 1.00 42.20 105 ASP B C 1
ATOM 1729 O O . ASP B 1 105 ? 16.481 9.497 0.616 1.00 43.16 105 ASP B O 1
ATOM 1734 N N . MET B 1 106 ? 16.545 7.255 0.666 1.00 34.31 106 MET B N 1
ATOM 1735 C CA . MET B 1 106 ? 15.440 7.086 -0.257 1.00 36.19 106 MET B CA 1
ATOM 1736 C C . MET B 1 106 ? 14.069 7.480 0.291 1.00 41.87 106 MET B C 1
ATOM 1737 O O . MET B 1 106 ? 13.093 7.548 -0.461 1.00 47.36 106 MET B O 1
ATOM 1742 N N . LEU B 1 107 ? 13.984 7.724 1.596 1.00 39.03 107 LEU B N 1
ATOM 1743 C CA . LEU B 1 107 ? 12.725 8.180 2.196 1.00 49.87 107 LEU B CA 1
ATOM 1744 C C . LEU B 1 107 ? 12.469 9.598 1.680 1.00 42.11 107 LEU B C 1
ATOM 1745 O O . LEU B 1 107 ? 13.384 10.420 1.688 1.00 45.67 107 LEU B O 1
ATOM 1750 N N . ARG B 1 108 ? 11.251 9.877 1.214 1.00 41.05 108 ARG B N 1
ATOM 1751 C CA . ARG B 1 108 ? 10.899 11.218 0.713 1.00 40.98 108 ARG B CA 1
ATOM 1752 C C . ARG B 1 108 ? 10.049 11.967 1.752 1.00 39.93 108 ARG B C 1
ATOM 1753 O O . ARG B 1 108 ? 9.180 11.372 2.398 1.00 40.09 108 ARG B O 1
ATOM 1761 N N . GLN B 1 109 ? 10.295 13.264 1.917 1.00 33.50 109 GLN B N 1
ATOM 1762 C CA . GLN B 1 109 ? 9.528 14.023 2.887 1.00 32.77 109 GLN B CA 1
ATOM 1763 C C . GLN B 1 109 ? 8.073 14.247 2.453 1.00 45.21 109 GLN B C 1
ATOM 1764 O O . GLN B 1 109 ? 7.771 14.398 1.253 1.00 39.20 109 GLN B O 1
ATOM 1770 N N . THR B 1 110 ? 7.179 14.255 3.442 1.00 34.67 110 THR B N 1
ATOM 1771 C CA . THR B 1 110 ? 5.754 14.443 3.209 1.00 38.68 110 THR B CA 1
ATOM 1772 C C . THR B 1 110 ? 5.333 15.894 3.449 1.00 44.97 110 THR B C 1
ATOM 1773 O O . THR B 1 110 ? 6.102 16.703 3.985 1.00 42.66 110 THR B O 1
ATOM 1777 N N . GLU B 1 111 ? 4.107 16.213 3.047 1.00 46.23 111 GLU B N 1
ATOM 1778 C CA . GLU B 1 111 ? 3.579 17.557 3.226 1.00 51.26 111 GLU B CA 1
ATOM 1779 C C . GLU B 1 111 ? 3.391 17.854 4.699 1.00 45.70 111 GLU B C 1
ATOM 1780 O O . GLU B 1 111 ? 3.460 19.006 5.118 1.00 40.67 111 GLU B O 1
ATOM 1786 N N . GLY B 1 112 ? 3.150 16.805 5.481 1.00 48.29 112 GLY B N 1
ATOM 1787 C CA . GLY B 1 112 ? 2.983 16.978 6.911 1.00 41.12 112 GLY B CA 1
ATOM 1788 C C . GLY B 1 112 ? 4.344 17.199 7.551 1.00 46.36 112 GLY B C 1
ATOM 1789 O O . GLY B 1 112 ? 4.440 17.534 8.732 1.00 47.57 112 GLY B O 1
ATOM 1790 N N . GLY B 1 113 ? 5.406 17.014 6.768 1.00 46.72 113 GLY B N 1
ATOM 1791 C CA . GLY B 1 113 ? 6.752 17.187 7.293 1.00 40.72 113 GLY B CA 1
ATOM 1792 C C . GLY B 1 113 ? 7.434 15.890 7.709 1.00 42.13 113 GLY B C 1
ATOM 1793 O O . GLY B 1 113 ? 8.547 15.913 8.233 1.00 53.05 113 GLY B O 1
ATOM 1794 N N . ASN B 1 114 ? 6.771 14.759 7.483 1.00 41.43 114 ASN B N 1
ATOM 1795 C CA . ASN B 1 114 ? 7.323 13.448 7.822 1.00 43.79 114 ASN B CA 1
ATOM 1796 C C . ASN B 1 114 ? 8.138 12.850 6.692 1.00 41.15 114 ASN B C 1
ATOM 1797 O O . ASN B 1 114 ? 8.445 13.526 5.716 1.00 40.04 114 ASN B O 1
ATOM 1802 N N . TYR B 1 115 ? 8.445 11.559 6.836 1.00 45.46 115 TYR B N 1
ATOM 1803 C CA . TYR B 1 115 ? 9.234 10.791 5.868 1.00 45.91 115 TYR B CA 1
ATOM 1804 C C . TYR B 1 115 ? 8.571 9.454 5.553 1.00 51.12 115 TYR B C 1
ATOM 1805 O O . TYR B 1 115 ? 8.165 8.711 6.459 1.00 57.68 115 TYR B O 1
ATOM 1814 N N . ALA B 1 116 ? 8.456 9.149 4.267 1.00 44.23 116 ALA B N 1
ATOM 1815 C CA . ALA B 1 116 ? 7.821 7.913 3.848 1.00 39.17 116 ALA B CA 1
ATOM 1816 C C . ALA B 1 116 ? 8.404 7.408 2.549 1.00 36.13 116 ALA B C 1
ATOM 1817 O O . ALA B 1 116 ? 9.179 8.099 1.893 1.00 42.68 116 ALA B O 1
ATOM 1819 N N . ILE B 1 117 ? 8.016 6.189 2.195 1.00 43.74 117 ILE B N 1
ATOM 1820 C CA . ILE B 1 117 ? 8.463 5.512 0.979 1.00 44.26 117 ILE B CA 1
ATOM 1821 C C . ILE B 1 117 ? 7.420 4.438 0.655 1.00 50.24 117 ILE B C 1
ATOM 1822 O O . ILE B 1 117 ? 6.888 3.790 1.564 1.00 48.97 117 ILE B O 1
ATOM 1827 N N . ASP B 1 118 ? 7.110 4.242 -0.622 1.00 50.13 118 ASP B N 1
ATOM 1828 C CA . ASP B 1 118 ? 6.133 3.206 -0.965 1.00 61.02 118 ASP B CA 1
ATOM 1829 C C . ASP B 1 118 ? 6.847 1.867 -1.117 1.00 56.96 118 ASP B C 1
ATOM 1830 O O . ASP B 1 118 ? 8.054 1.838 -1.379 1.00 53.98 118 ASP B O 1
ATOM 1835 N N . LEU B 1 119 ? 6.108 0.768 -0.948 1.00 57.59 119 LEU B N 1
ATOM 1836 C CA . LEU B 1 119 ? 6.704 -0.561 -1.033 1.00 56.70 119 LEU B CA 1
ATOM 1837 C C . LEU B 1 119 ? 7.221 -0.943 -2.414 1.00 52.59 119 LEU B C 1
ATOM 1838 O O . LEU B 1 119 ? 8.044 -1.833 -2.541 1.00 58.75 119 LEU B O 1
ATOM 1843 N N . GLU B 1 120 ? 6.743 -0.274 -3.449 1.00 49.28 120 GLU B N 1
ATOM 1844 C CA . GLU B 1 120 ? 7.190 -0.574 -4.799 1.00 53.11 120 GLU B CA 1
ATOM 1845 C C . GLU B 1 120 ? 8.686 -0.321 -4.873 1.00 53.74 120 GLU B C 1
ATOM 1846 O O . GLU B 1 120 ? 9.450 -1.157 -5.339 1.00 47.49 120 GLU B O 1
ATOM 1852 N N . THR B 1 121 ? 9.091 0.848 -4.389 1.00 58.88 121 THR B N 1
ATOM 1853 C CA . THR B 1 121 ? 10.487 1.249 -4.370 1.00 50.05 121 THR B CA 1
ATOM 1854 C C . THR B 1 121 ? 11.334 0.275 -3.568 1.00 54.79 121 THR B C 1
ATOM 1855 O O . THR B 1 121 ? 12.456 -0.062 -3.965 1.00 59.08 121 THR B O 1
ATOM 1859 N N . VAL B 1 122 ? 10.793 -0.157 -2.430 1.00 53.18 122 VAL B N 1
ATOM 1860 C CA . VAL B 1 122 ? 11.465 -1.097 -1.541 1.00 50.69 122 VAL B CA 1
ATOM 1861 C C . VAL B 1 122 ? 11.688 -2.412 -2.259 1.00 55.35 122 VAL B C 1
ATOM 1862 O O . VAL B 1 122 ? 12.756 -3.020 -2.156 1.00 59.02 122 VAL B O 1
ATOM 1866 N N . GLU B 1 123 ? 10.665 -2.849 -2.981 1.00 56.67 123 GLU B N 1
ATOM 1867 C CA . GLU B 1 123 ? 10.725 -4.099 -3.721 1.00 60.77 123 GLU B CA 1
ATOM 1868 C C . GLU B 1 123 ? 11.922 -4.169 -4.655 1.00 60.75 123 GLU B C 1
ATOM 1869 O O . GLU B 1 123 ? 12.559 -5.217 -4.762 1.00 65.92 123 GLU B O 1
ATOM 1875 N N . LYS B 1 124 ? 12.245 -3.065 -5.324 1.00 56.33 124 LYS B N 1
ATOM 1876 C CA . LYS B 1 124 ? 13.380 -3.072 -6.241 1.00 63.66 124 LYS B CA 1
ATOM 1877 C C . LYS B 1 124 ? 14.690 -2.889 -5.484 1.00 56.09 124 LYS B C 1
ATOM 1878 O O . LYS B 1 124 ? 15.778 -2.958 -6.059 1.00 58.40 124 LYS B O 1
ATOM 1884 N N . GLY B 1 125 ? 14.570 -2.671 -4.182 1.00 54.04 125 GLY B N 1
ATOM 1885 C CA . GLY B 1 125 ? 15.743 -2.498 -3.353 1.00 51.96 125 GLY B CA 1
ATOM 1886 C C . GLY B 1 125 ? 16.620 -3.733 -3.377 1.00 49.27 125 GLY B C 1
ATOM 1887 O O . GLY B 1 125 ? 16.337 -4.699 -4.093 1.00 45.56 125 GLY B O 1
ATOM 1888 N N . MET B 1 126 ? 17.685 -3.714 -2.582 1.00 46.27 126 MET B N 1
ATOM 1889 C CA . MET B 1 126 ? 18.596 -4.845 -2.559 1.00 45.18 126 MET B CA 1
ATOM 1890 C C . MET B 1 126 ? 18.220 -5.993 -1.638 1.00 45.80 126 MET B C 1
ATOM 1891 O O . MET B 1 126 ? 17.581 -5.813 -0.596 1.00 46.09 126 MET B O 1
ATOM 1896 N N . GLU B 1 127 ? 18.604 -7.189 -2.061 1.00 38.73 127 GLU B N 1
ATOM 1897 C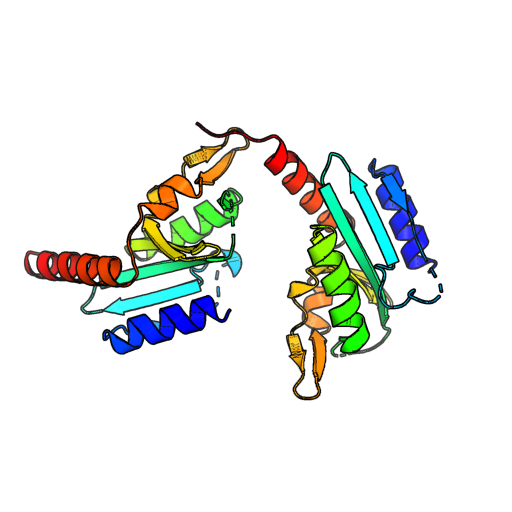 CA . GLU B 1 127 ? 18.370 -8.372 -1.260 1.00 52.54 127 GLU B CA 1
ATOM 1898 C C . GLU B 1 127 ? 19.503 -8.399 -0.238 1.00 54.11 127 GLU B C 1
ATOM 1899 O O . GLU B 1 127 ? 20.526 -7.724 -0.401 1.00 43.37 127 GLU B O 1
ATOM 1905 N N . LEU B 1 128 ? 19.317 -9.187 0.809 1.00 52.46 128 LEU B N 1
ATOM 1906 C CA . LEU B 1 128 ? 20.319 -9.301 1.835 1.00 50.73 128 LEU B CA 1
ATOM 1907 C C . LEU B 1 128 ? 21.688 -9.517 1.189 1.00 52.13 128 LEU B C 1
ATOM 1908 O O . LEU B 1 128 ? 22.675 -8.871 1.547 1.00 58.71 128 LEU B O 1
ATOM 1913 N N . GLU B 1 129 ? 21.732 -10.403 0.207 1.00 47.77 129 GLU B N 1
ATOM 1914 C CA . GLU B 1 129 ? 22.975 -10.719 -0.472 1.00 54.90 129 GLU B CA 1
ATOM 1915 C C . GLU B 1 129 ? 23.584 -9.584 -1.293 1.00 47.94 129 GLU B C 1
ATOM 1916 O O . GLU B 1 129 ? 24.805 -9.531 -1.459 1.00 40.66 129 GLU B O 1
ATOM 1922 N N . ASP B 1 130 ? 22.742 -8.699 -1.820 1.00 39.72 130 ASP B N 1
ATOM 1923 C CA . ASP B 1 130 ? 23.223 -7.558 -2.590 1.00 42.90 130 ASP B CA 1
ATOM 1924 C C . ASP B 1 130 ? 23.833 -6.543 -1.630 1.00 45.29 130 ASP B C 1
ATOM 1925 O O . ASP B 1 130 ? 24.808 -5.861 -1.961 1.00 42.54 130 ASP B O 1
ATOM 1930 N N . LEU B 1 131 ? 23.244 -6.446 -0.440 1.00 40.20 131 LEU B N 1
ATOM 1931 C CA . LEU B 1 131 ? 23.729 -5.528 0.577 1.00 43.27 131 LEU B CA 1
ATOM 1932 C C . LEU B 1 131 ? 25.162 -5.898 0.954 1.00 42.27 131 LEU B C 1
ATOM 1933 O O . LEU B 1 131 ? 26.028 -5.032 1.055 1.00 47.91 131 LEU B O 1
ATOM 1938 N N . VAL B 1 132 ? 25.417 -7.189 1.147 1.00 44.52 132 VAL B N 1
ATOM 1939 C CA . VAL B 1 132 ? 26.757 -7.660 1.497 1.00 31.95 132 VAL B CA 1
ATOM 1940 C C . VAL B 1 132 ? 27.777 -7.254 0.434 1.00 43.71 132 VAL B C 1
ATOM 1941 O O . VAL B 1 132 ? 28.851 -6.730 0.754 1.00 47.68 132 VAL B O 1
ATOM 1945 N N . ARG B 1 133 ? 27.444 -7.494 -0.833 1.00 47.14 133 ARG B N 1
ATOM 1946 C CA . ARG B 1 133 ? 28.329 -7.128 -1.934 1.00 45.21 133 ARG B CA 1
ATOM 1947 C C . ARG B 1 133 ? 28.493 -5.619 -1.949 1.00 35.47 133 ARG B C 1
ATOM 1948 O O . ARG B 1 133 ? 29.536 -5.081 -2.312 1.00 45.69 133 ARG B O 1
ATOM 1956 N N . TYR B 1 134 ? 27.445 -4.928 -1.545 1.00 33.93 134 TYR B N 1
ATOM 1957 C CA . TYR B 1 134 ? 27.497 -3.484 -1.507 1.00 37.04 134 TYR B CA 1
ATOM 1958 C C . TYR B 1 134 ? 28.563 -3.076 -0.484 1.00 39.23 134 TYR B C 1
ATOM 1959 O O . TYR B 1 134 ? 29.312 -2.127 -0.702 1.00 46.64 134 TYR B O 1
ATOM 1968 N N . VAL B 1 135 ? 28.615 -3.791 0.636 1.00 35.58 135 VAL B N 1
ATOM 1969 C CA . VAL B 1 135 ? 29.587 -3.512 1.686 1.00 33.97 135 VAL B CA 1
ATOM 1970 C C . VAL B 1 135 ? 30.989 -3.841 1.187 1.00 44.75 135 VAL B C 1
ATOM 1971 O O . VAL B 1 135 ? 31.943 -3.099 1.446 1.00 39.57 135 VAL B O 1
ATOM 1975 N N . GLU B 1 136 ? 31.125 -4.957 0.478 1.00 41.93 136 GLU B N 1
ATOM 1976 C CA . GLU B 1 136 ? 32.433 -5.331 -0.041 1.00 41.43 136 GLU B CA 1
ATOM 1977 C C . GLU B 1 136 ? 32.950 -4.210 -0.924 1.00 45.20 136 GLU B C 1
ATOM 1978 O O . GLU B 1 136 ? 34.137 -3.905 -0.914 1.00 50.53 136 GLU B O 1
ATOM 1984 N N . SER B 1 137 ? 32.063 -3.586 -1.686 1.00 42.99 137 SER B N 1
ATOM 1985 C CA . SER B 1 137 ? 32.501 -2.502 -2.542 1.00 40.29 137 SER B CA 1
ATOM 1986 C C . SER B 1 137 ? 33.009 -1.345 -1.684 1.00 41.91 137 SER B C 1
ATOM 1987 O O . SER B 1 137 ? 34.022 -0.720 -2.010 1.00 43.11 137 SER B O 1
ATOM 1990 N N . LYS B 1 138 ? 32.308 -1.062 -0.587 1.00 35.68 138 LYS B N 1
ATOM 1991 C CA . LYS B 1 138 ? 32.712 0.011 0.316 1.00 38.97 138 LYS B CA 1
ATOM 1992 C C . LYS B 1 138 ? 34.067 -0.289 0.939 1.00 40.30 138 LYS B C 1
ATOM 1993 O O . LYS B 1 138 ? 34.839 0.626 1.233 1.00 43.87 138 LYS B O 1
ATOM 1999 N N . ILE B 1 139 ? 34.339 -1.573 1.160 1.00 46.29 139 ILE B N 1
ATOM 2000 C CA . ILE B 1 139 ? 35.592 -1.995 1.759 1.00 36.81 139 ILE B CA 1
ATOM 2001 C C . ILE B 1 139 ? 36.700 -1.823 0.749 1.00 45.96 139 ILE B C 1
ATOM 2002 O O . ILE B 1 139 ? 37.765 -1.319 1.086 1.00 52.98 139 ILE B O 1
ATOM 2007 N N . SER B 1 140 ? 36.454 -2.233 -0.491 1.00 50.34 140 SER B N 1
ATOM 2008 C CA . SER B 1 140 ? 37.456 -2.061 -1.539 1.00 52.27 140 SER B CA 1
ATOM 2009 C C . SER B 1 140 ? 37.885 -0.594 -1.539 1.00 54.11 140 SER B C 1
ATOM 2010 O O . SER B 1 140 ? 39.063 -0.280 -1.433 1.00 54.06 140 SER B O 1
ATOM 2013 N N . ARG B 1 141 ? 36.914 0.301 -1.661 1.00 54.28 141 ARG B N 1
ATOM 2014 C CA . ARG B 1 141 ? 37.202 1.725 -1.672 1.00 59.11 141 ARG B CA 1
ATOM 2015 C C . ARG B 1 141 ? 37.973 2.184 -0.431 1.00 57.88 141 ARG B C 1
ATOM 2016 O O . ARG B 1 141 ? 38.676 3.190 -0.463 1.00 57.11 141 ARG B O 1
ATOM 2024 N N . THR B 1 142 ? 37.851 1.435 0.657 1.00 58.88 142 THR B N 1
ATOM 2025 C CA . THR B 1 142 ? 38.557 1.773 1.882 1.00 61.52 142 THR B CA 1
ATOM 2026 C C . THR B 1 142 ? 40.069 1.699 1.661 1.00 63.24 142 THR B C 1
ATOM 2027 O O . THR B 1 142 ? 40.838 2.378 2.336 1.00 63.87 142 THR B O 1
ATOM 2031 N N . LEU B 1 143 ? 40.484 0.874 0.706 1.00 68.97 143 LEU B N 1
ATOM 2032 C CA . LEU B 1 143 ? 41.897 0.684 0.409 1.00 72.51 143 LEU B CA 1
ATOM 2033 C C . LEU B 1 143 ? 42.552 1.796 -0.400 1.00 79.18 143 LEU B C 1
ATOM 2034 O O . LEU B 1 143 ? 43.762 1.750 -0.659 1.00 76.28 143 LEU B O 1
ATOM 2039 N N . ASP B 1 144 ? 41.766 2.795 -0.796 1.00 80.59 144 ASP B N 1
ATOM 2040 C CA . ASP B 1 144 ? 42.306 3.900 -1.581 1.00 79.73 144 ASP B CA 1
ATOM 2041 C C . ASP B 1 144 ? 42.304 5.216 -0.828 1.00 77.25 144 ASP B C 1
ATOM 2042 O O . ASP B 1 144 ? 42.155 6.278 -1.434 1.00 78.66 144 ASP B O 1
ATOM 2047 N N . SER B 1 145 ? 42.477 5.150 0.489 1.00 74.08 145 SER B N 1
ATOM 2048 C CA . SER B 1 145 ? 42.491 6.361 1.299 1.00 75.07 145 SER B CA 1
ATOM 2049 C C . SER B 1 145 ? 42.931 6.102 2.737 1.00 71.60 145 SER B C 1
ATOM 2050 O O . SER B 1 145 ? 43.254 4.935 3.048 1.00 66.01 145 SER B O 1
#

Foldseek 3Di:
DVVLVVLQVVLVVVPWDKDAAVLGLLAAGIWTDDLHAIEGEHEDEDEDFWDWDAQVSLVR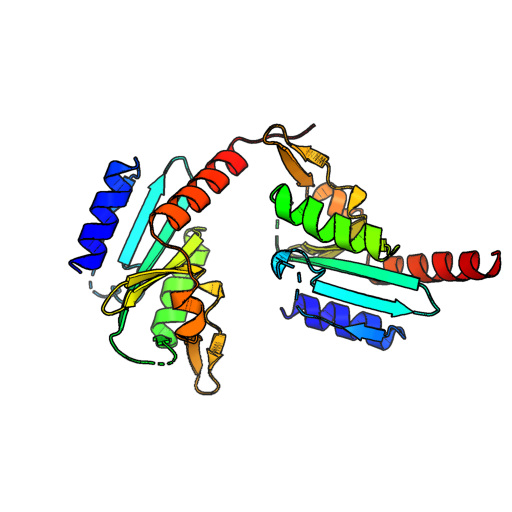VVVVCVVVVHFYWYWYDYPVAIFIDGSVQWDADPVRITTDGVVVRVVHDHSVVVVVVSVVVSVVVVDDDD/DVVLVVLQVVVVVVPWDKDAAVRLLAARMWTDDLRAIEGEHEDEEQDWDAQVSLVRVVVVCVVVVHFYWYWYHYPDAIFIDGSVQWDADPVGTTGDGVVVRVVHHHSVVVSVVVVVVNVVVVVD

Sequence (254 aa):
SSVERYIVSRLRDKGFAVIRAKRKDHVPDIIALKSGVIILIEVKSRKNGKIYIEKEQAEGIREFAKRSGGELFLGVKLPKMLRFIKFDMLRQTEGGNYAIDLETVEKGMELEDLVRYVESKISRTLDSFLSSVERYIVSRLRDKGFAVIRARKDHVPDIIALKSGVIILIEVKSRKIYIEKEQAEGIREFAKRSGGELFLGVKLPKMLRFIKFDMLRQTEGGNYAIDLETVEKGMELEDLVRYVESKISRTLDS

CATH classification: 3.40.1350.10

Nearest PDB structures (foldseek):
  2eo0-assembly2_B  TM=1.008E+00  e=1.210E-25  Sulfurisphaera tokodaii str. 7
  2eo0-assembly2_A  TM=9.786E-01  e=1.744E-23  Sulfurisphaera tokodaii str. 7
  4tkd-assembly1_A  TM=9.041E-01  e=5.133E-15  Saccharolobus solfataricus P2
  1hh1-assembly1_A-2  TM=9.137E-01  e=1.423E-14  Saccharolobus solfataricus
  4tkd-assembly1_D  TM=9.110E-01  e=9.627E-14  Saccharolobus solfataricus P2

B-factor: mean 47.73, std 14.81, range [17.57, 100.0]

Radius of gyration: 20.94 Å; Cα contacts (8 Å, |Δi|>4): 417; chains: 2; bounding box: 63×37×50 Å

Organism: Sulfurisphaera tokodaii (strain DSM 16993 / JCM 10545 / NBRC 100140 / 7) (NCBI:txid273063)

Secondary structure (DSSP, 8-state):
-HHHHHHHHHHHHTT-EEE----GGGS-SEEEEETTEEEEEEEEE-----EEE-HHHHHHHHHHHHHHTPEEEEEEEETTEEEEEEGGGPEEPTTS-EEE-HHHHHTSB-HHHHHHHHHHHHHHHH----/-HHHHHHHHHHHHTT-EEE----TTS-SEEEEETTEEEEEEEEE--EEE-HHHHHHHHHHHHHHT-EEEEEEEETTEEEEEEGGGPEEPTTS-EEE-HHHHHTSB-HHHHHHHHHHHHHHHTT-